Protein AF-M4C5K8-F1 (afdb_monomer_lite)

pLDDT: mean 81.2, std 13.25, range [33.44, 96.75]

Organism: Hyaloperonospora arabidopsidis (strain Emoy2) (NCBI:txid559515)

Radius of gyration: 34.52 Å; chains: 1; bounding box: 62×56×94 Å

Sequence (283 aa):
MPSVATWWCGEPAALEYVIQHLDSLVIKPAYTQAHSSPIFAEDLNAAQKESLIAKLRAHPDHYIAQEQVDISHAPVLTSHHQQQPQLSSLAVSLRVYAFATPNGYAILPGGLSRVASGKDARVVTMQRGGTSKDTWVLSHDNQPSFSLLRKTNSSQDLVRENAYLSSRMAENLFWYGRYSVRNLQKAIMLRATIRALLEYTPEARAGEWPTMQGLCQWFELLPSPQDEEALANWQPWTDDEIEPMLVQAVFSQQSSSLATSVQQLFQQAFNLRERILTITGAR

Foldseek 3Di:
DDDWDKAQQVDVVSVVVCLVPVQQKWKDFPDPVPPDDIDRSVPDDPVRSVVVNVVCVVCVRGMMITGQDDAAWDWDFDDDVPDDTDTDTAGKDWAWDWDQDPVGIDTDQFTWMWTDDDDPRRDGDPPPDTDTDGTHRDDPDDPDDDDPPDDPCDPVNPDPDVDPQPPVLVVLVVVLVVLVVLLVLLVVLLVVLVCCLPPDDCVRCVVCQQVSQVVCVVSVLAPDQPDPVCVVPDDRDDSVRVVVSSVCLDDPCDCSHSVVSVVVSVVSVVVSVVVVVVSVPPD

Secondary structure (DSSP, 8-state):
-PPPPEEETTSHHHHHHHHHTGGGEEEEESSTT--PPPEEGGGS-HHHHHHHHHHHHHSGGGEEEEE-----EEEEEE--TTS--EEEEEEEEEE--EEEETTEEEE-S--EEEE--SS-TT---SSS-PEEE------SS-------S-----TTTS--------HHHHHHHHHHHHHHHHHHHHHHHHHHHHHHHHHS-HHHHTTTHHHHHHHHHHTTSSPPP-SHHHHHT--PPPHHHHHHHHHHHHH--STTSHHHHHHHHHHHHHHHHHHHHHHHT--

Structure (mmCIF, N/CA/C/O backbone):
data_AF-M4C5K8-F1
#
_entry.id   AF-M4C5K8-F1
#
loop_
_atom_site.group_PDB
_atom_site.id
_atom_site.type_symbol
_atom_site.label_atom_id
_atom_site.label_alt_id
_atom_site.label_comp_id
_atom_site.label_asym_id
_atom_site.label_entity_id
_atom_site.label_seq_id
_atom_site.pdbx_PDB_ins_code
_atom_site.Cartn_x
_atom_site.Cartn_y
_atom_site.Cartn_z
_atom_site.occupancy
_atom_site.B_iso_or_equiv
_atom_site.auth_seq_id
_atom_site.auth_comp_id
_atom_site.auth_asym_id
_atom_site.auth_atom_id
_atom_site.pdbx_PDB_model_num
ATOM 1 N N . MET A 1 1 ? -18.295 -14.276 13.577 1.00 49.69 1 MET A N 1
ATOM 2 C CA . MET A 1 1 ? -17.018 -14.051 14.292 1.00 49.69 1 MET A CA 1
ATOM 3 C C . MET A 1 1 ? -17.333 -13.290 15.566 1.00 49.69 1 MET A C 1
ATOM 5 O O . MET A 1 1 ? -18.183 -12.409 15.482 1.00 49.69 1 MET A O 1
ATOM 9 N N . PRO A 1 2 ? -16.723 -13.630 16.711 1.00 72.19 2 PRO A N 1
ATOM 10 C CA . PRO A 1 2 ? -16.894 -12.840 17.924 1.00 72.19 2 PRO A CA 1
ATOM 11 C C . PRO A 1 2 ? -16.330 -11.434 17.687 1.00 72.19 2 PRO A C 1
ATOM 13 O O . PRO A 1 2 ? -15.224 -11.281 17.168 1.00 72.19 2 PRO A O 1
ATOM 16 N N . SER A 1 3 ? -17.119 -10.410 17.994 1.00 81.31 3 SER A N 1
ATOM 17 C CA . SER A 1 3 ? -16.651 -9.026 18.044 1.00 81.31 3 SER A CA 1
ATOM 18 C C . SER A 1 3 ? -16.015 -8.762 19.404 1.00 81.31 3 SER A C 1
ATOM 20 O O . SER A 1 3 ? -16.517 -9.250 20.412 1.00 81.31 3 SER A O 1
ATOM 22 N N . VAL A 1 4 ? -14.951 -7.961 19.437 1.00 87.00 4 VAL A N 1
ATOM 23 C CA . VAL A 1 4 ? -14.333 -7.514 20.694 1.00 87.00 4 VAL A CA 1
ATOM 24 C C . VAL A 1 4 ? -15.348 -6.702 21.497 1.00 87.00 4 VAL A C 1
ATOM 26 O O . VAL A 1 4 ? -15.979 -5.794 20.938 1.00 87.00 4 VAL A O 1
ATOM 29 N N . ALA A 1 5 ? -15.501 -7.013 22.786 1.00 91.38 5 ALA A N 1
ATOM 30 C CA . ALA A 1 5 ? -16.397 -6.268 23.659 1.00 91.38 5 ALA A CA 1
ATOM 31 C C . ALA A 1 5 ? -15.998 -4.784 23.662 1.00 91.38 5 ALA A C 1
ATOM 33 O O . ALA A 1 5 ? -14.834 -4.428 23.859 1.00 91.38 5 ALA A O 1
ATOM 34 N N . THR A 1 6 ? -16.961 -3.924 23.333 1.00 93.81 6 THR A N 1
ATOM 35 C CA . THR A 1 6 ? -16.753 -2.486 23.155 1.00 93.81 6 THR A CA 1
ATOM 36 C C . THR A 1 6 ? -17.839 -1.739 23.915 1.00 93.81 6 THR A C 1
ATOM 38 O O . THR A 1 6 ? -19.024 -1.969 23.687 1.00 93.81 6 THR A O 1
ATOM 41 N N . TRP A 1 7 ? -17.425 -0.828 24.787 1.00 95.12 7 TRP A N 1
ATOM 42 C CA . TRP A 1 7 ? -18.286 0.026 25.593 1.00 95.12 7 TRP A CA 1
ATOM 43 C C . TRP A 1 7 ? -18.178 1.456 25.084 1.00 95.12 7 TRP A C 1
ATOM 45 O O . TRP A 1 7 ? -17.079 2.009 25.000 1.00 95.12 7 TRP A O 1
ATOM 55 N N . TRP A 1 8 ? -19.308 2.068 24.741 1.00 95.75 8 TRP A N 1
ATOM 56 C CA . TRP A 1 8 ? -19.333 3.494 24.444 1.00 95.75 8 TRP A CA 1
ATOM 57 C C . TRP A 1 8 ? -19.534 4.269 25.739 1.00 95.75 8 TRP A C 1
ATOM 59 O O . TRP A 1 8 ? -20.566 4.139 26.392 1.00 95.75 8 TRP A O 1
ATOM 69 N N . CYS A 1 9 ? -18.549 5.086 26.106 1.00 94.88 9 CYS A N 1
ATOM 70 C CA . CYS A 1 9 ? -18.550 5.785 27.387 1.00 94.88 9 CYS A CA 1
ATOM 71 C C . CYS A 1 9 ? -19.658 6.847 27.486 1.00 94.88 9 CYS A C 1
ATOM 73 O O . CYS A 1 9 ? -19.943 7.294 28.589 1.00 94.88 9 CYS A O 1
ATOM 75 N N . GLY A 1 10 ? -20.317 7.218 26.379 1.00 93.44 10 GLY A N 1
ATOM 76 C CA . GLY A 1 10 ? -21.493 8.094 26.388 1.00 93.44 10 GLY A CA 1
ATOM 77 C C . GLY A 1 10 ? -22.704 7.508 27.128 1.00 93.44 10 GLY A C 1
ATOM 78 O O . GLY A 1 10 ? -23.552 8.263 27.601 1.00 93.44 10 GLY A O 1
ATOM 79 N N . GLU A 1 11 ? -22.782 6.182 27.274 1.00 95.56 11 GLU A N 1
ATOM 80 C CA . GLU A 1 11 ? -23.802 5.531 28.096 1.00 95.56 11 GLU A CA 1
ATOM 81 C C . GLU A 1 11 ? -23.346 5.464 29.571 1.00 95.56 11 GLU A C 1
ATOM 83 O O . GLU A 1 11 ? -22.296 4.882 29.853 1.00 95.56 11 GLU A O 1
ATOM 88 N N . PRO A 1 12 ? -24.122 5.984 30.547 1.00 94.88 12 PRO A N 1
ATOM 89 C CA . PRO A 1 12 ? -23.694 6.043 31.949 1.00 94.88 12 PRO A CA 1
ATOM 90 C C . PRO A 1 12 ? -23.333 4.685 32.566 1.00 94.88 12 PRO A C 1
ATOM 92 O O . PRO A 1 12 ? -22.352 4.581 33.299 1.00 94.88 12 PRO A O 1
ATOM 95 N N . ALA A 1 13 ? -24.096 3.632 32.255 1.00 95.38 13 A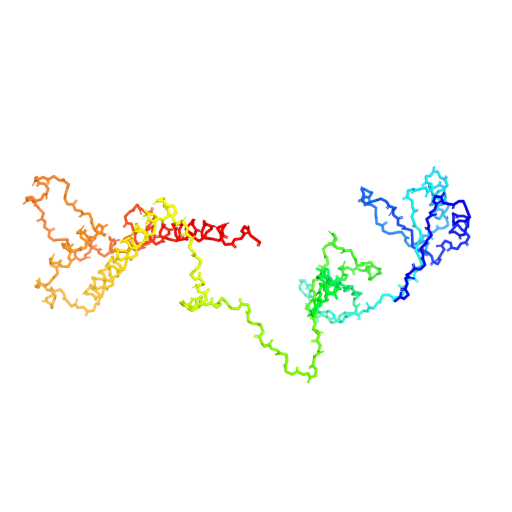LA A N 1
ATOM 96 C CA . ALA A 1 13 ? -23.815 2.285 32.754 1.00 95.38 13 ALA A CA 1
ATOM 97 C C . ALA A 1 13 ? -22.492 1.737 32.196 1.00 95.38 13 ALA A C 1
ATOM 99 O O . ALA A 1 13 ? -21.706 1.131 32.926 1.00 95.38 13 ALA A O 1
ATOM 100 N N . ALA A 1 14 ? -22.225 2.000 30.914 1.00 95.31 14 ALA A N 1
ATOM 101 C CA . ALA A 1 14 ? -20.979 1.632 30.262 1.00 95.31 14 ALA A CA 1
ATOM 102 C C . ALA A 1 14 ? -19.795 2.418 30.844 1.00 95.31 14 ALA A C 1
ATOM 104 O O . ALA A 1 14 ? -18.768 1.822 31.149 1.00 95.31 14 ALA A O 1
ATOM 105 N N . LEU A 1 15 ? -19.943 3.726 31.076 1.00 96.19 15 LEU A N 1
ATOM 106 C CA . LEU A 1 15 ? -18.905 4.554 31.697 1.00 96.19 15 LEU A CA 1
ATOM 107 C C . LEU A 1 15 ? -18.499 4.041 33.082 1.00 96.19 15 LEU A C 1
ATOM 109 O O . LEU A 1 15 ? -17.309 3.911 33.361 1.00 96.19 15 LEU A O 1
ATOM 113 N N . GLU A 1 16 ? -19.468 3.746 33.950 1.00 96.75 16 GLU A N 1
ATOM 114 C CA . GLU A 1 16 ? -19.166 3.251 35.297 1.00 96.75 16 GLU A CA 1
ATOM 115 C C . GLU A 1 16 ? -18.499 1.871 35.251 1.00 96.75 16 GLU A C 1
ATOM 117 O O . GLU A 1 16 ? -17.536 1.636 35.982 1.00 96.75 16 GLU A O 1
ATOM 122 N N . TYR A 1 17 ? -18.920 0.993 34.333 1.00 96.19 17 TYR A N 1
ATOM 123 C CA . TYR A 1 17 ? -18.230 -0.276 34.095 1.00 96.19 17 TYR A CA 1
ATOM 124 C C . TYR A 1 17 ? -16.767 -0.061 33.680 1.00 96.19 17 TYR A C 1
ATOM 126 O O . TYR A 1 17 ? -15.869 -0.695 34.238 1.00 96.19 17 TYR A O 1
ATOM 134 N N . VAL A 1 18 ? -16.523 0.867 32.748 1.00 95.88 18 VAL A N 1
ATOM 135 C CA . VAL A 1 18 ? -15.182 1.210 32.252 1.00 95.88 18 VAL A CA 1
ATOM 136 C C . VAL A 1 18 ? -14.294 1.769 33.358 1.00 95.88 18 VAL A C 1
ATOM 138 O O . VAL A 1 18 ? -13.129 1.399 33.446 1.00 95.88 18 VAL A O 1
ATOM 141 N N . ILE A 1 19 ? -14.827 2.634 34.222 1.00 95.06 19 ILE A N 1
ATOM 142 C CA . ILE A 1 19 ? -14.072 3.202 35.347 1.00 95.06 19 ILE A CA 1
ATOM 143 C C . ILE A 1 19 ? -13.717 2.114 36.371 1.00 95.06 19 ILE A C 1
ATOM 145 O O . ILE A 1 19 ? -12.603 2.113 36.891 1.00 95.06 19 ILE A O 1
ATOM 149 N N . GLN A 1 20 ? -14.632 1.178 36.645 1.00 95.56 20 GLN A N 1
ATOM 150 C CA . GLN A 1 20 ? -14.404 0.078 37.593 1.00 95.56 20 GLN A CA 1
ATOM 151 C C . GLN A 1 20 ? -13.390 -0.957 37.086 1.00 95.56 20 GLN A C 1
ATOM 153 O O . GLN A 1 20 ? -12.665 -1.539 37.889 1.00 95.56 20 GLN A O 1
ATOM 158 N N . HIS A 1 21 ? -13.321 -1.169 35.770 1.00 94.69 21 HIS A N 1
ATOM 159 C CA . HIS A 1 21 ? -12.472 -2.182 35.131 1.00 94.69 21 HIS A CA 1
ATOM 160 C C . HIS A 1 21 ? -11.380 -1.556 34.261 1.00 94.69 21 HIS A C 1
ATOM 162 O O . HIS A 1 21 ? -10.964 -2.142 33.265 1.00 94.69 21 HIS A O 1
ATOM 168 N N . LEU A 1 22 ? -10.926 -0.351 34.617 1.00 92.62 22 LEU A N 1
ATOM 169 C CA . LEU A 1 22 ? -10.055 0.455 33.764 1.00 92.62 22 LEU A CA 1
ATOM 170 C C . LEU A 1 22 ? -8.814 -0.332 33.312 1.00 92.62 22 LEU A C 1
ATOM 172 O O . LEU A 1 22 ? -8.475 -0.304 32.137 1.00 92.62 22 LEU A O 1
ATOM 176 N N . ASP A 1 23 ? -8.217 -1.108 34.218 1.00 91.06 23 ASP A N 1
ATOM 177 C CA . ASP A 1 23 ? -6.960 -1.837 34.011 1.00 91.06 23 ASP A CA 1
ATOM 178 C C . ASP A 1 23 ? -7.036 -2.980 32.991 1.00 91.06 23 ASP A C 1
ATOM 180 O O . ASP A 1 23 ? -6.003 -3.375 32.465 1.00 91.06 23 ASP A O 1
ATOM 184 N N . SER A 1 24 ? -8.228 -3.497 32.677 1.00 90.56 24 SER A N 1
ATOM 185 C CA . SER A 1 24 ? -8.406 -4.548 31.662 1.00 90.56 24 SER A CA 1
ATOM 186 C C . SER A 1 24 ? -8.878 -4.005 30.310 1.00 90.56 24 SER A C 1
ATOM 188 O O . SER A 1 24 ? -9.254 -4.776 29.422 1.00 90.56 24 SER A O 1
ATOM 190 N N . LEU A 1 25 ? -8.930 -2.678 30.160 1.00 92.81 25 LEU A N 1
ATOM 191 C CA . LEU A 1 25 ? -9.537 -2.008 29.020 1.00 92.81 25 LEU A CA 1
ATOM 192 C C . LEU A 1 25 ? -8.553 -1.079 28.309 1.00 92.81 25 LEU A C 1
ATOM 194 O O . LEU A 1 25 ? -7.706 -0.410 28.904 1.00 92.81 25 LEU A O 1
ATOM 198 N N . VAL A 1 26 ? -8.731 -0.983 26.994 1.00 92.06 26 VAL A N 1
ATOM 199 C CA . VAL A 1 26 ? -8.028 -0.031 26.134 1.00 92.06 26 VAL A CA 1
ATOM 200 C C . VAL A 1 26 ? -8.975 1.110 25.791 1.00 92.06 26 VAL A C 1
ATOM 202 O O . VAL A 1 26 ? -10.000 0.901 25.136 1.00 92.06 26 VAL A O 1
ATOM 205 N N . ILE A 1 27 ? -8.616 2.329 26.186 1.00 92.50 27 ILE A N 1
ATOM 206 C CA . ILE A 1 27 ? -9.413 3.530 25.919 1.00 92.50 27 ILE A CA 1
ATOM 207 C C . ILE A 1 27 ? -8.991 4.138 24.583 1.00 92.50 27 ILE A C 1
ATOM 209 O O . ILE A 1 27 ? -7.807 4.373 24.329 1.00 92.50 27 ILE A O 1
ATOM 213 N N . LYS A 1 28 ? -9.962 4.407 23.712 1.00 90.94 28 LYS A N 1
ATOM 214 C CA . LYS A 1 28 ? -9.754 4.987 22.379 1.00 90.94 28 LYS A CA 1
ATOM 215 C C . LYS A 1 28 ? -10.710 6.161 22.157 1.00 90.94 28 LYS A C 1
ATOM 217 O O . LYS A 1 28 ? -11.796 6.180 22.737 1.00 90.94 28 LYS A O 1
ATOM 222 N N . PRO A 1 29 ? -10.341 7.145 21.322 1.00 90.12 29 PRO A N 1
ATOM 223 C CA . PRO A 1 29 ? -11.292 8.162 20.895 1.00 90.12 29 PRO A CA 1
ATOM 224 C C . PRO A 1 29 ? -12.430 7.522 20.087 1.00 90.12 29 PRO A C 1
ATOM 226 O O . PRO A 1 29 ? -12.186 6.667 19.234 1.00 90.12 29 PRO A O 1
ATOM 229 N N . ALA A 1 30 ? -13.665 7.958 20.329 1.00 89.38 30 ALA A N 1
ATOM 230 C CA . ALA A 1 30 ? -14.836 7.544 19.556 1.00 89.38 30 ALA A CA 1
ATOM 231 C C . ALA A 1 30 ? -14.818 8.135 18.133 1.00 89.38 30 ALA A C 1
ATOM 233 O O . ALA A 1 30 ? -15.284 7.508 17.182 1.00 89.38 30 ALA A O 1
ATOM 234 N N . TYR A 1 31 ? -14.242 9.333 17.978 1.00 84.94 31 TYR A N 1
ATOM 235 C CA . TYR A 1 31 ? -14.229 10.085 16.725 1.00 84.94 31 TYR A CA 1
ATOM 236 C C . TYR A 1 31 ? -12.836 10.110 16.086 1.00 84.94 31 TYR A C 1
ATOM 238 O O . TYR A 1 31 ? -11.835 10.422 16.729 1.00 84.94 31 TYR A O 1
ATOM 246 N N . THR A 1 32 ? -12.775 9.853 14.778 1.00 66.75 32 THR A N 1
ATOM 247 C CA . THR A 1 32 ? -11.537 9.751 13.980 1.00 66.75 32 THR A CA 1
ATOM 248 C C . THR A 1 32 ? -10.755 11.058 13.828 1.00 66.75 32 THR A C 1
ATOM 250 O O . THR A 1 32 ? -9.592 11.026 13.430 1.00 66.75 32 THR A O 1
ATOM 253 N N . GLN A 1 33 ? -11.369 12.202 14.140 1.00 63.62 33 GLN A N 1
ATOM 254 C CA . GLN A 1 33 ? -10.720 13.520 14.114 1.00 63.62 33 GLN A CA 1
ATOM 255 C C . GLN A 1 33 ? -9.779 13.739 15.307 1.00 63.62 33 GLN A C 1
ATOM 257 O O . GLN A 1 33 ? -8.868 14.561 15.238 1.00 63.62 33 GLN A O 1
ATOM 262 N N . ALA A 1 34 ? -9.966 12.993 16.398 1.00 62.25 34 ALA A N 1
ATOM 263 C CA . ALA A 1 34 ? -9.054 13.032 17.526 1.00 62.25 34 ALA A CA 1
ATOM 264 C C . ALA A 1 34 ? -7.819 12.185 17.189 1.00 62.25 34 ALA A C 1
ATOM 266 O O . ALA A 1 34 ? -7.858 10.958 17.222 1.00 62.25 34 ALA A O 1
ATOM 267 N N . HIS A 1 35 ? -6.697 12.834 16.874 1.00 59.03 35 HIS A N 1
ATOM 268 C CA . HIS A 1 35 ? -5.405 12.183 16.609 1.00 59.03 35 HIS A CA 1
ATOM 269 C C . HIS A 1 35 ? -4.753 11.546 17.861 1.00 59.03 35 HIS A C 1
ATOM 271 O O . HIS A 1 35 ? -3.523 11.486 17.968 1.00 59.03 35 HIS A O 1
ATOM 277 N N . SER A 1 36 ? -5.545 11.084 18.832 1.00 68.56 36 SER A N 1
ATOM 278 C CA . SER A 1 36 ? -5.047 10.478 20.065 1.00 68.56 36 SER A CA 1
ATOM 279 C C . SER A 1 36 ? -4.731 8.993 19.880 1.00 68.56 36 SER A C 1
ATOM 281 O O . SER A 1 36 ? -5.432 8.242 19.201 1.00 68.56 36 SER A O 1
ATOM 283 N N . SER A 1 37 ? -3.621 8.569 20.482 1.00 74.06 37 SER A N 1
ATOM 284 C CA . SER A 1 37 ? -3.235 7.158 20.547 1.00 74.06 37 SER A CA 1
ATOM 285 C C . SER A 1 37 ? -4.195 6.387 21.463 1.00 74.06 37 SER A C 1
ATOM 287 O O . SER A 1 37 ? -4.716 6.984 22.409 1.00 74.06 37 SER A O 1
ATOM 289 N N . PRO A 1 38 ? -4.381 5.072 21.250 1.00 84.88 38 PRO A N 1
ATOM 290 C CA . PRO A 1 38 ? -4.988 4.207 22.256 1.00 84.88 38 PRO A CA 1
ATOM 291 C C . PRO A 1 38 ? -4.247 4.339 23.591 1.00 84.88 38 PRO A C 1
ATOM 293 O O . PRO A 1 38 ? -3.017 4.416 23.601 1.00 84.88 38 PRO A O 1
ATOM 296 N N . ILE A 1 39 ? -4.991 4.377 24.692 1.00 88.81 39 ILE A N 1
ATOM 297 C CA . ILE A 1 39 ? -4.458 4.457 26.051 1.00 88.81 39 ILE A CA 1
ATOM 298 C C . ILE A 1 39 ? -4.667 3.094 26.709 1.00 88.81 39 ILE A C 1
ATOM 300 O O . ILE A 1 39 ? -5.806 2.659 26.880 1.00 88.81 39 ILE A O 1
ATOM 304 N N . PHE A 1 40 ? -3.568 2.439 27.072 1.00 89.44 40 PHE A N 1
ATOM 305 C CA . PHE A 1 40 ? -3.568 1.229 27.888 1.00 89.44 40 PHE A CA 1
ATOM 306 C C . PHE A 1 40 ? -3.536 1.653 29.349 1.00 89.44 40 PHE A C 1
ATOM 308 O O . PHE A 1 40 ? -2.543 2.205 29.820 1.00 89.44 40 PHE A O 1
ATOM 315 N N . ALA A 1 41 ? -4.649 1.474 30.053 1.00 87.12 41 ALA A N 1
ATOM 316 C CA . ALA A 1 41 ? -4.744 1.924 31.434 1.00 87.12 41 ALA A CA 1
ATOM 317 C C . ALA A 1 41 ? -3.823 1.144 32.383 1.00 87.12 41 ALA A C 1
ATOM 319 O O . ALA A 1 41 ? -3.380 1.710 33.381 1.00 87.12 41 ALA A O 1
ATOM 320 N N . GLU A 1 42 ? -3.497 -0.109 32.054 1.00 88.06 42 GLU A N 1
ATOM 321 C CA . GLU A 1 42 ? -2.538 -0.938 32.796 1.00 88.06 42 GLU A CA 1
ATOM 322 C C . GLU A 1 42 ? -1.151 -0.284 32.933 1.00 88.06 42 GLU A C 1
ATOM 324 O O . GLU A 1 42 ? -0.505 -0.436 33.968 1.00 88.06 42 GLU A O 1
ATOM 329 N N . ASP A 1 43 ? -0.728 0.506 31.940 1.00 88.06 43 ASP A N 1
ATOM 330 C CA . ASP A 1 43 ? 0.587 1.158 31.917 1.00 88.06 43 ASP A CA 1
ATOM 331 C C . ASP A 1 43 ? 0.593 2.509 32.666 1.00 88.06 43 ASP A C 1
ATOM 333 O O . ASP A 1 43 ? 1.640 3.145 32.822 1.00 88.06 43 ASP A O 1
ATOM 337 N N . LEU A 1 44 ? -0.573 2.982 33.123 1.00 90.62 44 LEU A N 1
ATOM 338 C CA . LEU A 1 44 ? -0.709 4.261 33.816 1.00 90.62 44 LEU A CA 1
ATOM 339 C C . LEU A 1 44 ? -0.442 4.123 35.317 1.00 90.62 44 LEU A C 1
ATOM 341 O O . LEU A 1 44 ? -0.912 3.203 35.986 1.00 90.62 44 LEU A O 1
ATOM 345 N N . ASN A 1 45 ? 0.246 5.108 35.891 1.00 93.31 45 ASN A N 1
ATOM 346 C CA . ASN A 1 45 ? 0.336 5.233 37.345 1.00 93.31 45 ASN A CA 1
ATOM 347 C C . ASN A 1 45 ? -0.986 5.755 37.950 1.00 93.31 45 ASN A C 1
ATOM 349 O O . ASN A 1 45 ? -1.864 6.242 37.238 1.00 93.31 45 ASN A O 1
ATOM 353 N N . ALA A 1 46 ? -1.130 5.689 39.278 1.00 93.06 46 ALA A N 1
ATOM 354 C CA . ALA A 1 46 ? -2.368 6.079 39.964 1.00 93.06 46 ALA A CA 1
ATOM 355 C C . ALA A 1 46 ? -2.826 7.517 39.634 1.00 93.06 46 ALA A C 1
ATOM 357 O O . ALA A 1 46 ? -3.988 7.729 39.296 1.00 93.06 46 ALA A O 1
ATOM 358 N N . ALA A 1 47 ? -1.906 8.488 39.629 1.00 94.75 47 ALA A N 1
ATOM 359 C CA . ALA A 1 47 ? -2.223 9.881 39.301 1.00 94.75 47 ALA A CA 1
ATOM 360 C C . ALA A 1 47 ? -2.680 10.053 37.837 1.00 94.75 47 ALA A C 1
ATOM 362 O O . ALA A 1 47 ? -3.580 10.838 37.532 1.00 94.75 47 ALA A O 1
ATOM 363 N N . GLN A 1 48 ? -2.083 9.299 36.912 1.00 93.69 48 GLN A N 1
ATOM 364 C CA . GLN A 1 48 ? -2.485 9.278 35.507 1.00 93.69 48 GLN A CA 1
ATOM 365 C C . GLN A 1 48 ? -3.855 8.618 35.315 1.00 93.69 48 GLN A C 1
ATOM 367 O O . GLN A 1 48 ? -4.643 9.113 34.507 1.00 93.69 48 GLN A O 1
ATOM 372 N N . LYS A 1 49 ? -4.164 7.552 36.068 1.00 94.25 49 LYS A N 1
ATOM 373 C CA . LYS A 1 49 ? -5.488 6.908 36.065 1.00 94.25 49 LYS A CA 1
ATOM 374 C C . LYS A 1 49 ? -6.571 7.863 36.560 1.00 94.25 49 LYS A C 1
ATOM 376 O O . LYS A 1 49 ? -7.579 8.028 35.880 1.00 94.25 49 LYS A O 1
ATOM 381 N N . GLU A 1 50 ? -6.342 8.566 37.667 1.00 94.88 50 GLU A N 1
ATOM 382 C CA . GLU A 1 50 ? -7.277 9.589 38.163 1.00 94.88 50 GLU A CA 1
ATOM 383 C C . GLU A 1 50 ? -7.505 10.703 37.132 1.00 94.88 50 GLU A C 1
ATOM 385 O O . GLU A 1 50 ? -8.646 11.081 36.856 1.00 94.88 50 GLU A O 1
ATOM 390 N N . SER A 1 51 ? -6.433 11.181 36.489 1.00 94.81 51 SER A N 1
ATOM 391 C CA . SER A 1 51 ? -6.537 12.170 35.411 1.00 94.81 51 SER A CA 1
ATOM 392 C C . SER A 1 51 ? -7.341 11.649 34.213 1.00 94.81 51 SER A C 1
ATOM 394 O O . SER A 1 51 ? -8.135 12.392 33.630 1.00 94.81 51 SER A O 1
ATOM 396 N N . LEU A 1 52 ? -7.166 10.377 33.841 1.00 93.62 52 LEU A N 1
ATOM 397 C CA . LEU A 1 52 ? -7.931 9.741 32.770 1.00 93.62 52 LEU A CA 1
ATOM 398 C C . LEU A 1 52 ? -9.415 9.618 33.137 1.00 93.62 52 LEU A C 1
ATOM 400 O O . LEU A 1 52 ? -10.264 9.966 32.320 1.00 93.62 52 LEU A O 1
ATOM 404 N N . ILE A 1 53 ? -9.732 9.202 34.365 1.00 95.31 53 ILE A N 1
ATOM 405 C CA . ILE A 1 53 ? -11.112 9.112 34.862 1.00 95.31 53 ILE A CA 1
ATOM 406 C C . ILE A 1 53 ? -11.781 10.491 34.843 1.00 95.31 53 ILE A C 1
ATOM 408 O O . ILE A 1 53 ? -12.918 10.614 34.387 1.00 95.31 53 ILE A O 1
ATOM 412 N N . ALA A 1 54 ? -11.077 11.544 35.268 1.00 95.38 54 ALA A N 1
ATOM 413 C CA . ALA A 1 54 ? -11.593 12.910 35.207 1.00 95.38 54 ALA A CA 1
ATOM 414 C C . ALA A 1 54 ? -11.916 13.341 33.764 1.00 95.38 54 ALA A C 1
ATOM 416 O O . ALA A 1 54 ? -12.969 13.927 33.517 1.00 95.38 54 ALA A O 1
ATOM 417 N N . LYS A 1 55 ? -11.056 12.995 32.794 1.00 93.06 55 LYS A N 1
ATOM 418 C CA . LYS A 1 55 ? -11.301 13.259 31.363 1.00 93.06 55 LYS A CA 1
ATOM 419 C C . LYS A 1 55 ? -12.499 12.477 30.822 1.00 93.06 55 LYS A C 1
ATOM 421 O O . LYS A 1 55 ? -13.322 13.059 30.121 1.00 93.06 55 LYS A O 1
ATOM 426 N N . LEU A 1 56 ? -12.608 11.194 31.173 1.00 93.81 56 LEU A N 1
ATOM 427 C CA . LEU A 1 56 ? -13.737 10.342 30.791 1.00 93.81 56 LEU A CA 1
ATOM 428 C C . LEU A 1 56 ? -15.060 10.893 31.332 1.00 93.81 56 LEU A C 1
ATOM 430 O O . LEU A 1 56 ? -16.037 10.945 30.599 1.00 93.81 56 LEU A O 1
ATOM 434 N N . ARG A 1 57 ? -15.093 11.357 32.588 1.00 95.31 57 ARG A N 1
ATOM 435 C CA . ARG A 1 57 ? -16.299 11.964 33.175 1.00 95.31 57 ARG A CA 1
ATOM 436 C C . ARG A 1 57 ? -16.635 13.334 32.579 1.00 95.31 57 ARG A C 1
ATOM 438 O O . ARG A 1 57 ? -17.809 13.679 32.521 1.00 95.31 57 ARG A O 1
ATOM 445 N N . ALA A 1 58 ? -15.638 14.108 32.151 1.00 95.50 58 ALA A N 1
ATOM 446 C CA . ALA A 1 58 ? -15.856 15.433 31.569 1.00 95.50 58 ALA A CA 1
ATOM 447 C C . ALA A 1 58 ? -16.486 15.374 30.166 1.00 95.50 58 ALA A C 1
ATOM 449 O O . ALA A 1 58 ? -17.378 16.164 29.867 1.00 95.50 58 ALA A O 1
ATOM 450 N N . HIS A 1 59 ? -16.034 14.441 29.322 1.00 93.19 59 HIS A N 1
ATOM 451 C CA . HIS A 1 59 ? -16.519 14.272 27.945 1.00 93.19 59 HIS A CA 1
ATOM 452 C C . HIS A 1 59 ? -16.708 12.785 27.599 1.00 93.19 59 HIS A C 1
ATOM 454 O O . HIS A 1 59 ? -15.938 12.235 26.808 1.00 93.19 59 HIS A O 1
ATOM 460 N N . PRO A 1 60 ? -17.687 12.103 28.216 1.00 93.69 60 PRO A N 1
ATOM 461 C CA . PRO A 1 60 ? -17.844 10.651 28.105 1.00 93.69 60 PRO A CA 1
ATOM 462 C C . PRO A 1 60 ? -18.123 10.166 26.681 1.00 93.69 60 PRO A C 1
ATOM 464 O O . PRO A 1 60 ? -17.603 9.142 26.247 1.00 93.69 60 PRO A O 1
ATOM 467 N N . ASP A 1 61 ? -18.887 10.927 25.910 1.00 93.88 61 ASP A N 1
ATOM 468 C CA . ASP A 1 61 ? -19.275 10.616 24.536 1.00 93.88 61 ASP A CA 1
ATOM 469 C C . ASP A 1 61 ? -18.096 10.606 23.546 1.00 93.88 61 ASP A C 1
ATOM 471 O O . ASP A 1 61 ? -18.188 9.986 22.483 1.00 93.88 61 ASP A O 1
ATOM 475 N N . HIS A 1 62 ? -16.969 11.229 23.905 1.00 92.50 62 HIS A N 1
ATOM 476 C CA . HIS A 1 62 ? -15.754 11.271 23.089 1.00 92.50 62 HIS A CA 1
ATOM 477 C C . HIS A 1 62 ? -14.916 9.986 23.144 1.00 92.50 62 HIS A C 1
ATOM 479 O O . HIS A 1 62 ? -13.942 9.872 22.391 1.00 92.50 62 HIS A O 1
ATOM 485 N N . TYR A 1 63 ? -15.259 9.026 24.005 1.00 93.44 63 TYR A N 1
ATOM 486 C CA . TYR A 1 63 ? -14.438 7.843 24.251 1.00 93.44 63 TYR A CA 1
ATOM 487 C C . TYR A 1 63 ? -15.208 6.537 24.061 1.00 93.44 63 TYR A C 1
ATOM 489 O O . TYR A 1 63 ? -16.402 6.422 24.340 1.00 93.44 63 TYR A O 1
ATOM 497 N N . ILE A 1 64 ? -14.476 5.525 23.610 1.00 94.38 64 ILE A N 1
ATOM 498 C CA . ILE A 1 64 ? -14.874 4.124 23.686 1.00 94.38 64 ILE A CA 1
ATOM 499 C C . ILE A 1 64 ? -13.824 3.366 24.496 1.00 94.38 64 ILE A C 1
ATOM 501 O O . ILE A 1 64 ? -12.633 3.685 24.444 1.00 94.38 64 ILE A O 1
ATOM 505 N N . ALA A 1 65 ? -14.256 2.337 25.207 1.00 94.00 65 ALA A N 1
ATOM 506 C CA . ALA A 1 65 ? -13.376 1.353 25.810 1.00 94.00 65 ALA A CA 1
ATOM 507 C C . ALA A 1 65 ? -13.543 0.023 25.083 1.00 94.00 65 ALA A C 1
ATOM 509 O O . ALA A 1 65 ? -14.651 -0.348 24.697 1.00 94.00 65 ALA A O 1
ATOM 510 N N . GLN A 1 66 ? -12.446 -0.690 24.880 1.00 92.81 66 GLN A N 1
ATOM 511 C CA . GLN A 1 66 ? -12.462 -2.023 24.293 1.00 92.81 66 GLN A CA 1
ATOM 512 C C . GLN A 1 66 ? -11.723 -2.989 25.196 1.00 92.81 66 GLN A C 1
ATOM 514 O O . GLN A 1 66 ? -10.735 -2.614 25.825 1.00 92.81 66 GLN A O 1
ATOM 519 N N . GLU A 1 67 ? -12.196 -4.227 25.228 1.00 90.94 67 GLU A N 1
ATOM 520 C CA . GLU A 1 67 ? -11.491 -5.313 25.895 1.00 90.94 67 GLU A CA 1
ATOM 521 C C . GLU A 1 67 ? -10.081 -5.446 25.314 1.00 90.94 67 GLU A C 1
ATOM 523 O O . GLU A 1 67 ? -9.874 -5.358 24.095 1.00 90.94 67 GLU A O 1
ATOM 528 N N . GLN A 1 68 ? -9.101 -5.616 26.197 1.00 86.19 68 GLN A N 1
ATOM 529 C CA . GLN A 1 68 ? -7.741 -5.897 25.781 1.00 86.19 68 GLN A CA 1
ATOM 530 C C . GLN A 1 68 ? -7.658 -7.331 25.261 1.00 86.19 68 GLN A C 1
ATOM 532 O O . GLN A 1 68 ? -7.903 -8.288 25.986 1.00 86.19 68 GLN A O 1
ATOM 537 N N . VAL A 1 69 ? -7.312 -7.468 23.983 1.00 83.31 69 VAL A N 1
ATOM 538 C CA . VAL A 1 69 ? -7.215 -8.764 23.309 1.00 83.31 69 VAL A CA 1
ATOM 539 C C . VAL A 1 69 ? -5.764 -9.041 22.962 1.00 83.31 69 VAL A C 1
ATOM 541 O O . VAL A 1 69 ? -5.068 -8.158 22.451 1.00 83.31 69 VAL A O 1
ATOM 544 N N . ASP A 1 70 ? -5.336 -10.281 23.161 1.00 81.62 70 ASP A N 1
ATOM 545 C CA . ASP A 1 70 ? -4.023 -10.731 22.721 1.00 81.62 70 ASP A CA 1
ATOM 546 C C . ASP A 1 70 ? -3.975 -10.798 21.193 1.00 81.62 70 ASP A C 1
ATOM 548 O O . ASP A 1 70 ? -4.608 -11.633 20.541 1.00 81.62 70 ASP A O 1
ATOM 552 N N . ILE A 1 71 ? -3.222 -9.873 20.601 1.00 83.12 71 ILE A N 1
ATOM 553 C CA . ILE A 1 71 ? -3.080 -9.781 19.150 1.00 83.12 71 ILE A CA 1
ATOM 554 C C . ILE A 1 71 ? -2.127 -10.880 18.671 1.00 83.12 71 ILE A C 1
ATOM 556 O O . ILE A 1 71 ? -1.078 -11.133 19.266 1.00 83.12 71 ILE A O 1
ATOM 560 N N . SER A 1 72 ? -2.460 -11.523 17.551 1.00 88.94 72 SER A N 1
ATOM 561 C CA . SER A 1 72 ? -1.565 -12.486 16.907 1.00 88.94 72 SER A CA 1
ATOM 562 C C . SER A 1 72 ? -0.243 -11.830 16.506 1.00 88.94 72 SER A C 1
ATOM 564 O O . SER A 1 72 ? -0.215 -10.681 16.066 1.00 88.94 72 SER A O 1
ATOM 566 N N . HIS A 1 73 ? 0.855 -12.574 16.619 1.00 89.19 73 HIS A N 1
ATOM 567 C CA . HIS A 1 73 ? 2.185 -12.112 16.227 1.00 89.19 73 HIS A CA 1
ATOM 568 C C . HIS A 1 73 ? 2.709 -12.888 15.017 1.00 89.19 73 HIS A C 1
ATOM 570 O O . HIS A 1 73 ? 2.374 -14.055 14.815 1.00 89.19 73 HIS A O 1
ATOM 576 N N . ALA A 1 74 ? 3.546 -12.235 14.215 1.00 89.69 74 ALA A N 1
ATOM 577 C CA . ALA A 1 74 ? 4.224 -12.824 13.070 1.00 89.69 74 ALA A CA 1
ATOM 578 C C . ALA A 1 74 ? 5.739 -12.547 13.130 1.00 89.69 74 ALA A C 1
ATOM 580 O O . ALA A 1 74 ? 6.153 -11.477 13.584 1.00 89.69 74 ALA A O 1
ATOM 581 N N . PRO A 1 75 ? 6.580 -13.474 12.630 1.00 90.19 75 PRO A N 1
ATOM 582 C CA . PRO A 1 75 ? 8.027 -13.292 12.603 1.00 90.19 75 PRO A CA 1
ATOM 583 C C . PRO A 1 75 ? 8.427 -12.230 11.574 1.00 90.19 75 PRO A C 1
ATOM 585 O O . PRO A 1 75 ? 8.022 -12.300 10.406 1.00 90.19 75 PRO A O 1
ATOM 588 N N . VAL A 1 76 ? 9.233 -11.255 11.988 1.00 86.88 76 VAL A N 1
ATOM 589 C CA . VAL A 1 76 ? 9.714 -10.140 11.161 1.00 86.88 76 VAL A CA 1
ATOM 590 C C . VAL A 1 76 ? 11.220 -10.014 11.292 1.00 86.88 76 VAL A C 1
ATOM 592 O O . VAL A 1 76 ? 11.758 -9.993 12.394 1.00 86.88 76 VAL A O 1
ATOM 595 N N . LEU A 1 77 ? 11.896 -9.922 10.149 1.00 87.00 77 LEU A N 1
ATOM 596 C CA . LEU A 1 77 ? 13.327 -9.670 10.103 1.00 87.00 77 LEU A CA 1
ATOM 597 C C . LEU A 1 77 ? 13.571 -8.169 10.293 1.00 87.00 77 LEU A C 1
ATOM 599 O O . LEU A 1 77 ? 13.288 -7.369 9.401 1.00 87.00 77 LEU A O 1
ATOM 603 N N . THR A 1 78 ? 14.061 -7.783 11.464 1.00 78.25 78 THR A N 1
ATOM 604 C CA . THR A 1 78 ? 14.403 -6.400 11.798 1.00 78.25 78 THR A CA 1
ATOM 605 C C . THR A 1 78 ? 15.888 -6.167 11.540 1.00 78.25 78 THR A C 1
ATOM 607 O O . THR A 1 78 ? 16.731 -6.851 12.117 1.00 78.25 78 THR A O 1
ATOM 610 N N . SER A 1 79 ? 16.212 -5.201 10.678 1.00 74.44 79 SER A N 1
ATOM 611 C CA . SER A 1 79 ? 17.586 -4.773 10.398 1.00 74.44 79 SER A CA 1
ATOM 612 C C . SER A 1 79 ? 17.756 -3.325 10.843 1.00 74.44 79 SER A C 1
ATOM 614 O O . SER A 1 79 ? 17.180 -2.421 10.238 1.00 74.44 79 SER A O 1
ATOM 616 N N . HIS A 1 80 ? 18.543 -3.091 11.890 1.00 67.88 80 HIS A N 1
ATOM 617 C CA . HIS A 1 80 ? 18.967 -1.745 12.268 1.00 67.88 80 HIS A CA 1
ATOM 618 C C . HIS A 1 80 ? 20.316 -1.438 11.614 1.00 67.88 80 HIS A C 1
ATOM 620 O O . HIS A 1 80 ? 21.176 -2.314 11.520 1.00 6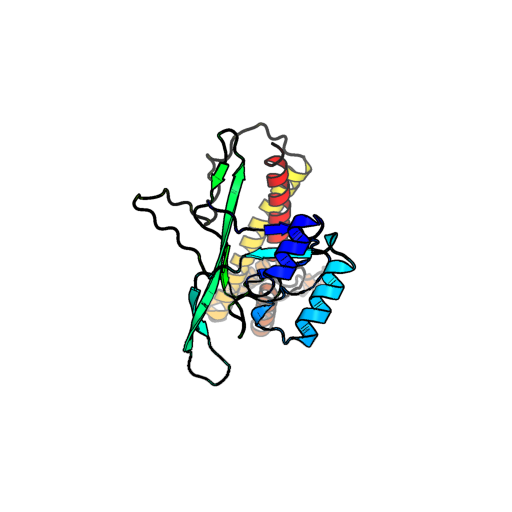7.88 80 HIS A O 1
ATOM 626 N N . HIS A 1 81 ? 20.500 -0.203 11.136 1.00 53.44 81 HIS A N 1
ATOM 627 C CA . HIS A 1 81 ? 21.774 0.237 10.569 1.00 53.44 81 HIS A CA 1
ATOM 628 C C . HIS A 1 81 ? 22.908 -0.095 11.554 1.00 53.44 81 HIS A C 1
ATOM 630 O O . HIS A 1 81 ? 22.897 0.406 12.672 1.00 53.44 81 HIS A O 1
ATOM 636 N N . GLN A 1 82 ? 23.864 -0.921 11.107 1.00 56.94 82 GLN A N 1
ATOM 637 C CA . GLN A 1 82 ? 25.050 -1.414 11.836 1.00 56.94 82 GLN A CA 1
ATOM 638 C C . GLN A 1 82 ? 24.889 -2.685 12.699 1.00 56.94 82 GLN A C 1
ATOM 640 O O . GLN A 1 82 ? 25.866 -3.093 13.325 1.00 56.94 82 GLN A O 1
ATOM 645 N N . GLN A 1 83 ? 23.737 -3.366 12.705 1.00 66.12 83 GLN A N 1
ATOM 646 C CA . GLN A 1 83 ? 23.575 -4.654 13.405 1.00 66.12 83 GLN A CA 1
ATOM 647 C C . GLN A 1 83 ? 23.205 -5.806 12.464 1.00 66.12 83 GLN A C 1
ATOM 649 O O . GLN A 1 83 ? 22.655 -5.595 11.383 1.00 66.12 83 GLN A O 1
ATOM 654 N N . GLN A 1 84 ? 23.519 -7.038 12.884 1.00 78.06 84 GLN A N 1
ATOM 655 C CA . GLN A 1 84 ? 23.053 -8.243 12.197 1.00 78.06 84 GLN A CA 1
ATOM 656 C C . GLN A 1 84 ? 21.515 -8.297 12.217 1.00 78.06 84 GLN A C 1
ATOM 658 O O . GLN A 1 84 ? 20.908 -7.902 13.216 1.00 78.06 84 GLN A O 1
ATOM 663 N N . PRO A 1 85 ? 20.873 -8.778 11.139 1.00 82.81 85 PRO A N 1
ATOM 664 C CA . PRO A 1 85 ? 19.423 -8.869 11.084 1.00 82.81 85 PRO A CA 1
ATOM 665 C C . PRO A 1 85 ? 18.912 -9.846 12.152 1.00 82.81 85 PRO A C 1
ATOM 667 O O . PRO A 1 85 ? 19.373 -10.984 12.236 1.00 82.81 85 PRO A O 1
ATOM 670 N N . GLN A 1 86 ? 17.950 -9.403 12.961 1.00 84.25 86 GLN A N 1
ATOM 671 C CA . GLN A 1 86 ? 17.348 -10.196 14.033 1.00 84.25 86 GLN A CA 1
ATOM 672 C C . GLN A 1 86 ? 15.923 -10.600 13.657 1.00 84.25 86 GLN A C 1
ATOM 674 O O . GLN A 1 86 ? 15.174 -9.806 13.088 1.00 84.25 86 GLN A O 1
ATOM 679 N N . LEU A 1 87 ? 15.532 -11.832 13.985 1.00 86.94 87 LEU A N 1
ATOM 680 C CA . LEU A 1 87 ? 14.147 -12.272 13.861 1.00 86.94 87 LEU A CA 1
ATOM 681 C C . LEU A 1 87 ? 13.374 -11.895 15.130 1.00 86.94 87 LEU A C 1
ATOM 683 O O . LEU A 1 87 ? 13.680 -12.392 16.211 1.00 86.94 87 LEU A O 1
ATOM 687 N N . SER A 1 88 ? 12.366 -11.039 14.982 1.00 85.81 88 SER A N 1
ATOM 688 C CA . SER A 1 88 ? 11.534 -10.532 16.076 1.00 85.81 88 SER A CA 1
ATOM 689 C C . SER A 1 88 ? 10.079 -10.967 15.901 1.00 85.81 88 SER A C 1
ATOM 691 O O . SER A 1 88 ? 9.582 -11.061 14.778 1.00 85.81 88 SER A O 1
ATOM 693 N N . SER A 1 89 ? 9.379 -11.220 17.007 1.00 87.56 89 SER A N 1
ATOM 694 C CA . SER A 1 89 ? 7.935 -11.485 17.010 1.00 87.56 89 SER A CA 1
ATOM 695 C C . SER A 1 89 ? 7.186 -10.164 17.165 1.00 87.56 89 SER A C 1
ATOM 697 O O . SER A 1 89 ? 7.322 -9.509 18.195 1.00 87.56 89 SER A O 1
ATOM 699 N N . LEU A 1 90 ? 6.425 -9.748 16.150 1.00 85.44 90 LEU A N 1
ATOM 700 C CA . LEU A 1 90 ? 5.691 -8.477 16.158 1.00 85.44 90 LEU A CA 1
ATOM 701 C C . LEU A 1 90 ? 4.211 -8.707 15.857 1.00 85.44 90 LEU A C 1
ATOM 703 O O . LEU A 1 90 ? 3.875 -9.556 15.028 1.00 85.44 90 LEU A O 1
ATOM 707 N N . ALA A 1 91 ? 3.327 -7.940 16.496 1.00 86.62 91 ALA A N 1
ATOM 708 C CA . ALA A 1 91 ? 1.892 -8.066 16.271 1.00 86.62 91 ALA A CA 1
ATOM 709 C C . ALA A 1 91 ? 1.507 -7.781 14.817 1.00 86.62 91 ALA A C 1
ATOM 711 O O . ALA A 1 91 ? 2.038 -6.865 14.174 1.00 86.62 91 ALA A O 1
ATOM 712 N N . VAL A 1 92 ? 0.551 -8.558 14.315 1.00 88.06 92 VAL A N 1
ATOM 713 C CA . VAL A 1 92 ? 0.054 -8.494 12.943 1.00 88.06 92 VAL A CA 1
ATOM 714 C C . VAL A 1 92 ? -1.448 -8.223 12.929 1.00 88.06 92 VAL A C 1
ATOM 716 O O . VAL A 1 92 ? -2.203 -8.742 13.746 1.00 88.06 92 VAL A O 1
ATOM 719 N N . SER A 1 93 ? -1.894 -7.416 11.971 1.00 88.00 93 SER A N 1
ATOM 720 C CA . SER A 1 93 ? -3.309 -7.277 11.628 1.00 88.00 93 SER A CA 1
ATOM 721 C C . SER A 1 93 ? -3.529 -7.612 10.159 1.00 88.00 93 SER A C 1
ATOM 723 O O . SER A 1 93 ? -2.691 -7.300 9.310 1.00 88.00 93 SER A O 1
ATOM 725 N N . LEU A 1 94 ? -4.667 -8.238 9.866 1.00 89.81 94 LEU A N 1
ATOM 726 C CA . LEU A 1 94 ? -5.094 -8.593 8.519 1.00 89.81 94 LEU A CA 1
ATOM 727 C C . LEU A 1 94 ? -6.383 -7.846 8.190 1.00 89.81 94 LEU A C 1
ATOM 729 O O . LEU A 1 94 ? -7.387 -7.978 8.890 1.00 89.81 94 LEU A O 1
ATOM 733 N N . ARG A 1 95 ? -6.371 -7.092 7.091 1.00 90.38 95 ARG A N 1
ATOM 734 C CA . ARG A 1 95 ? -7.581 -6.517 6.507 1.00 90.38 95 ARG A CA 1
ATOM 735 C C . ARG A 1 95 ? -7.979 -7.295 5.264 1.00 90.38 95 ARG A C 1
ATOM 737 O O . ARG A 1 95 ? -7.282 -7.246 4.252 1.00 90.38 95 ARG A O 1
ATOM 744 N N . VAL A 1 96 ? -9.122 -7.962 5.347 1.00 91.88 96 VAL A N 1
ATOM 745 C CA . VAL A 1 96 ? -9.778 -8.611 4.209 1.00 91.88 96 VAL A CA 1
ATOM 746 C C . VAL A 1 96 ? -10.721 -7.632 3.515 1.00 91.88 96 VAL A C 1
ATOM 748 O O . VAL A 1 96 ? -11.255 -6.719 4.147 1.00 91.88 96 VAL A O 1
ATOM 751 N N . TYR A 1 97 ? -10.916 -7.820 2.213 1.00 91.38 97 TYR A N 1
ATOM 752 C CA . TYR A 1 97 ? -11.813 -6.998 1.405 1.00 91.38 97 TYR A CA 1
ATOM 753 C C . TYR A 1 97 ? -12.951 -7.864 0.878 1.00 91.38 97 TYR A C 1
ATOM 755 O O . TYR A 1 97 ? -12.713 -8.917 0.283 1.00 91.38 97 TYR A O 1
ATOM 763 N N . ALA A 1 98 ? -14.179 -7.408 1.110 1.00 92.81 98 ALA A N 1
ATOM 764 C CA . ALA A 1 98 ? -15.392 -8.030 0.610 1.00 92.81 98 ALA A CA 1
ATOM 765 C C . ALA A 1 98 ? -16.098 -7.074 -0.357 1.00 92.81 98 ALA A C 1
ATOM 767 O O . ALA A 1 98 ? -16.184 -5.872 -0.102 1.00 92.81 98 ALA A O 1
ATOM 768 N N . PHE A 1 99 ? -16.611 -7.621 -1.452 1.00 91.81 99 PHE A N 1
ATOM 769 C CA . PHE A 1 99 ? -17.334 -6.908 -2.495 1.00 91.81 99 PHE A CA 1
ATOM 770 C C . PHE A 1 99 ? -18.781 -7.377 -2.515 1.00 91.81 99 PHE A C 1
ATOM 772 O O . PHE A 1 99 ? -19.046 -8.578 -2.491 1.00 91.81 99 PHE A O 1
ATOM 779 N N . ALA A 1 100 ? -19.718 -6.436 -2.576 1.00 94.00 100 ALA A N 1
ATOM 780 C CA . ALA A 1 100 ? -21.113 -6.765 -2.820 1.00 94.00 100 ALA A CA 1
ATOM 781 C C . ALA A 1 100 ? -21.297 -7.145 -4.297 1.00 94.00 100 ALA A C 1
ATOM 783 O O . ALA A 1 100 ? -20.866 -6.421 -5.193 1.00 94.00 100 ALA A O 1
ATOM 784 N N . THR A 1 101 ? -21.943 -8.278 -4.543 1.00 91.19 101 THR A N 1
ATOM 785 C CA . THR A 1 101 ? -22.319 -8.783 -5.869 1.00 91.19 101 THR A CA 1
ATOM 786 C C . THR A 1 101 ? -23.831 -9.038 -5.896 1.00 91.19 101 THR A C 1
ATOM 788 O O . THR A 1 101 ? -24.439 -9.154 -4.827 1.00 91.19 101 THR A O 1
ATOM 791 N N . PRO A 1 102 ? -24.462 -9.190 -7.077 1.00 92.62 102 PRO A N 1
ATOM 792 C CA . PRO A 1 102 ? -25.887 -9.527 -7.164 1.00 92.62 102 PRO A CA 1
ATOM 793 C C . PRO A 1 102 ? -26.275 -10.808 -6.407 1.00 92.62 102 PRO A C 1
ATOM 795 O O . PRO A 1 102 ? -27.414 -10.943 -5.974 1.00 92.62 102 PRO A O 1
ATOM 798 N N . ASN A 1 103 ? -25.320 -11.723 -6.211 1.00 91.69 103 ASN A N 1
ATOM 799 C CA . ASN A 1 103 ? -25.532 -13.021 -5.568 1.00 91.69 103 ASN A CA 1
ATOM 800 C C . ASN A 1 103 ? -25.045 -13.059 -4.103 1.00 91.69 103 ASN A C 1
ATOM 802 O O . ASN A 1 103 ? -24.963 -14.137 -3.518 1.00 91.69 103 ASN A O 1
ATOM 806 N N . GLY A 1 104 ? -24.694 -11.911 -3.510 1.00 93.19 104 GLY A N 1
ATOM 807 C CA . GLY A 1 104 ? -24.177 -11.807 -2.140 1.00 93.19 104 GLY A CA 1
ATOM 808 C C . GLY A 1 104 ? -22.771 -11.210 -2.067 1.00 93.19 104 GLY A C 1
ATOM 809 O O . GLY A 1 104 ? -22.325 -10.527 -2.985 1.00 93.19 104 GLY A O 1
ATOM 810 N N . TYR A 1 105 ? -22.053 -11.441 -0.969 1.00 92.69 105 TYR A N 1
ATOM 811 C CA . TYR A 1 105 ? -20.699 -10.912 -0.792 1.00 92.69 105 TYR A CA 1
ATOM 812 C C . TYR A 1 105 ? -19.640 -11.885 -1.316 1.00 92.69 105 TYR A C 1
ATOM 814 O O . TYR A 1 105 ? -19.612 -13.049 -0.926 1.00 92.69 105 TYR A O 1
ATOM 822 N N . ALA A 1 106 ? -18.736 -11.386 -2.154 1.00 90.00 106 ALA A N 1
ATOM 823 C CA . ALA A 1 106 ? -17.532 -12.091 -2.577 1.00 90.00 106 ALA A CA 1
ATOM 824 C C . ALA A 1 106 ? -16.320 -11.561 -1.801 1.00 90.00 106 ALA A C 1
ATOM 826 O O . ALA A 1 106 ? -16.155 -10.351 -1.658 1.00 90.00 106 ALA A O 1
ATOM 827 N N . ILE A 1 107 ? -15.461 -12.449 -1.305 1.00 89.75 107 ILE A N 1
ATOM 828 C CA . ILE A 1 107 ? -14.261 -12.082 -0.539 1.00 89.75 107 ILE A CA 1
ATOM 829 C C . ILE A 1 107 ? -13.036 -12.260 -1.435 1.00 89.75 107 ILE A C 1
ATOM 831 O O . ILE A 1 107 ? -12.902 -13.283 -2.106 1.00 89.75 107 ILE A O 1
ATOM 835 N N . LEU A 1 108 ? -12.136 -11.276 -1.450 1.00 87.31 108 LEU A N 1
ATOM 836 C CA . LEU A 1 108 ? -10.870 -11.398 -2.170 1.00 87.31 108 LEU A CA 1
ATOM 837 C C . LEU A 1 108 ? -10.004 -12.496 -1.520 1.00 87.31 108 LEU A C 1
ATOM 839 O O . LEU A 1 108 ? -9.835 -12.455 -0.298 1.00 87.31 108 LEU A O 1
ATOM 843 N N . PRO A 1 109 ? -9.406 -13.435 -2.284 1.00 86.25 109 PRO A N 1
ATOM 844 C CA . PRO A 1 109 ? -8.475 -14.425 -1.743 1.00 86.25 109 PRO A CA 1
ATOM 845 C C . PRO A 1 109 ? -7.134 -13.759 -1.396 1.00 86.25 109 PRO A C 1
ATOM 847 O O . PRO A 1 109 ? -6.146 -13.860 -2.119 1.00 86.25 109 PRO A O 1
ATOM 850 N N . GLY A 1 110 ? -7.122 -13.015 -0.292 1.00 87.75 110 GLY A N 1
ATOM 851 C CA . GLY A 1 110 ? -5.984 -12.248 0.186 1.00 87.75 110 GLY A CA 1
ATOM 852 C C . GLY A 1 110 ? -6.405 -11.157 1.163 1.00 87.75 110 GLY A C 1
ATOM 853 O O . GLY A 1 110 ? -7.518 -11.125 1.688 1.00 87.75 110 GLY A O 1
ATOM 854 N N . GLY A 1 111 ? -5.491 -10.229 1.406 1.00 89.44 111 GLY A N 1
ATOM 855 C CA . GLY A 1 111 ? -5.754 -9.084 2.258 1.00 89.44 111 GLY A CA 1
ATOM 856 C C . GLY A 1 111 ? -4.502 -8.262 2.493 1.00 89.44 111 GLY A C 1
ATOM 857 O O . GLY A 1 111 ? -3.389 -8.672 2.158 1.00 89.44 111 GLY A O 1
ATOM 858 N N . LEU A 1 112 ? -4.689 -7.093 3.088 1.00 89.69 112 LEU A N 1
ATOM 859 C CA . LEU A 1 112 ? -3.587 -6.245 3.511 1.00 89.69 112 LEU A CA 1
ATOM 860 C C . LEU A 1 112 ? -3.137 -6.682 4.906 1.00 89.69 112 LEU A C 1
ATOM 862 O O . LEU A 1 112 ? -3.821 -6.387 5.888 1.00 89.69 112 LEU A O 1
ATOM 866 N N . SER A 1 113 ? -1.989 -7.357 4.986 1.00 90.25 113 SER A N 1
ATOM 867 C CA . SER A 1 113 ? -1.339 -7.657 6.262 1.00 90.25 113 SER A CA 1
ATOM 868 C C . SER A 1 113 ? -0.395 -6.527 6.660 1.00 90.25 113 SER A C 1
ATOM 870 O O . SER A 1 113 ? 0.449 -6.086 5.874 1.00 90.25 113 SER A O 1
ATOM 872 N N . ARG A 1 114 ? -0.529 -6.048 7.897 1.00 87.31 114 ARG A N 1
ATOM 873 C CA . ARG A 1 114 ? 0.323 -5.014 8.498 1.00 87.31 114 ARG A CA 1
ATOM 874 C C . ARG A 1 114 ? 0.925 -5.527 9.788 1.00 87.31 114 ARG A C 1
ATOM 876 O O . ARG A 1 114 ? 0.238 -6.159 10.582 1.00 87.31 114 ARG A O 1
ATOM 883 N N . VAL A 1 115 ? 2.182 -5.186 10.003 1.00 86.50 115 VAL A N 1
ATOM 884 C CA . VAL A 1 115 ? 2.924 -5.484 11.221 1.00 86.50 115 VAL A CA 1
ATOM 885 C C . VAL A 1 115 ? 3.172 -4.182 11.978 1.00 86.50 115 VAL A C 1
ATOM 887 O O . VAL A 1 115 ? 3.448 -3.145 11.361 1.00 86.50 115 VAL A O 1
ATOM 890 N N . ALA A 1 116 ? 3.062 -4.232 13.306 1.00 80.94 116 ALA A N 1
ATOM 891 C CA . ALA A 1 116 ? 3.463 -3.138 14.184 1.00 80.94 116 ALA A CA 1
ATOM 892 C C . ALA A 1 116 ? 4.918 -2.705 13.914 1.00 80.94 116 ALA A C 1
ATOM 894 O O . ALA A 1 116 ? 5.780 -3.520 13.586 1.00 80.94 116 ALA A O 1
ATOM 895 N N . SER A 1 117 ? 5.186 -1.406 14.043 1.00 66.56 117 SER A N 1
ATOM 896 C CA . SER A 1 117 ? 6.520 -0.822 13.888 1.00 66.56 117 SER A CA 1
ATOM 897 C C . SER A 1 117 ? 6.916 -0.184 15.215 1.00 66.56 117 SER A C 1
ATOM 899 O O . SER A 1 117 ? 6.286 0.781 15.643 1.00 66.56 117 SER A O 1
ATOM 901 N N . GLY A 1 118 ? 7.921 -0.744 15.891 1.00 62.75 118 GLY A N 1
ATOM 902 C CA . GLY A 1 118 ? 8.463 -0.197 17.138 1.00 62.75 118 GLY A CA 1
ATOM 903 C C . GLY A 1 118 ? 8.284 -1.083 18.373 1.00 62.75 118 GLY A C 1
ATOM 904 O O . GLY A 1 118 ? 7.912 -2.249 18.279 1.00 62.75 118 GLY A O 1
ATOM 905 N N . LYS A 1 119 ? 8.621 -0.507 19.536 1.00 54.41 119 LYS A N 1
ATOM 906 C CA . LYS A 1 119 ? 8.697 -1.195 20.838 1.00 54.41 119 LYS A CA 1
ATOM 907 C C . LYS A 1 119 ? 7.329 -1.577 21.418 1.00 54.41 119 LYS A C 1
ATOM 909 O O . LYS A 1 119 ? 7.255 -2.566 22.136 1.00 54.41 119 LYS A O 1
ATOM 914 N N . ASP A 1 120 ? 6.268 -0.845 21.074 1.00 57.69 120 ASP A N 1
ATOM 915 C CA . ASP A 1 120 ? 4.903 -1.174 21.494 1.00 57.69 120 ASP A CA 1
ATOM 916 C C . ASP A 1 120 ? 4.230 -2.103 20.487 1.00 57.69 120 ASP A C 1
ATOM 918 O O . ASP A 1 120 ? 3.546 -1.685 19.549 1.00 57.69 120 ASP A O 1
ATOM 922 N N . ALA A 1 121 ? 4.416 -3.402 20.709 1.00 60.53 121 ALA A N 1
ATOM 923 C CA . ALA A 1 121 ? 3.805 -4.456 19.909 1.00 60.53 121 ALA A CA 1
ATOM 924 C C . ALA A 1 121 ? 2.269 -4.507 20.044 1.00 60.53 121 ALA A C 1
ATOM 926 O O . ALA A 1 121 ? 1.619 -5.180 19.258 1.00 60.53 121 ALA A O 1
ATOM 927 N N . ARG A 1 122 ? 1.651 -3.796 20.998 1.00 66.50 122 ARG A N 1
ATOM 928 C CA . ARG A 1 122 ? 0.207 -3.911 21.286 1.00 66.50 122 ARG A CA 1
ATOM 929 C C . ARG A 1 122 ? -0.701 -3.115 20.340 1.00 66.50 122 ARG A C 1
ATOM 931 O O . ARG A 1 122 ? -1.917 -3.287 20.383 1.00 66.50 122 ARG A O 1
ATOM 938 N N . VAL A 1 123 ? -0.160 -2.251 19.473 1.00 64.44 123 VAL A N 1
ATOM 939 C CA . VAL A 1 123 ? -0.978 -1.446 18.544 1.00 64.44 123 VAL A CA 1
ATOM 940 C C . VAL A 1 123 ? -0.472 -1.540 17.111 1.00 64.44 123 VAL A C 1
ATOM 942 O O . VAL A 1 123 ? 0.587 -1.023 16.762 1.00 64.44 123 VAL A O 1
ATOM 945 N N . VAL A 1 124 ? -1.307 -2.088 16.228 1.00 58.50 124 VAL A N 1
ATOM 946 C CA . VAL A 1 124 ? -1.088 -2.022 14.780 1.00 58.50 124 VAL A CA 1
ATOM 947 C C . VAL A 1 124 ? -1.872 -0.835 14.218 1.00 58.50 124 VAL A C 1
ATOM 949 O O . VAL A 1 124 ? -3.053 -0.947 13.895 1.00 58.50 124 VAL A O 1
ATOM 952 N N . THR A 1 125 ? -1.238 0.339 14.128 1.00 62.34 125 THR A N 1
ATOM 953 C CA . THR A 1 125 ? -1.867 1.496 13.464 1.00 62.34 125 THR A CA 1
ATOM 954 C C . THR A 1 125 ? -1.572 1.499 11.967 1.00 62.34 125 THR A C 1
ATOM 956 O O . THR A 1 125 ? -0.449 1.243 11.536 1.00 62.34 125 THR A O 1
ATOM 959 N N . MET A 1 126 ? -2.568 1.860 11.156 1.00 55.38 126 MET A N 1
ATOM 960 C CA . MET A 1 126 ? -2.350 2.090 9.722 1.00 55.38 126 MET A CA 1
ATOM 961 C C . MET A 1 126 ? -1.676 3.429 9.417 1.00 55.38 126 MET A C 1
ATOM 963 O O . MET A 1 126 ? -1.118 3.588 8.338 1.00 55.38 126 MET A O 1
ATOM 967 N N . GLN A 1 127 ? -1.744 4.389 10.343 1.00 55.12 127 GLN A N 1
ATOM 968 C CA . GLN A 1 127 ? -1.289 5.761 10.114 1.00 55.12 127 GLN A CA 1
ATOM 969 C C . GLN A 1 127 ? 0.165 6.009 10.538 1.00 55.12 127 GLN A C 1
ATOM 971 O O . GLN A 1 127 ? 0.794 6.906 9.987 1.00 55.12 127 GLN A O 1
ATOM 976 N N . ARG A 1 128 ? 0.732 5.232 11.474 1.00 53.69 128 ARG A N 1
ATOM 977 C CA . ARG A 1 128 ? 2.091 5.472 12.000 1.00 53.69 128 ARG A CA 1
ATOM 978 C C . ARG A 1 128 ? 3.113 4.434 11.533 1.00 53.69 128 ARG A C 1
ATOM 980 O O . ARG A 1 128 ? 3.779 3.805 12.343 1.00 53.69 128 ARG A O 1
ATOM 987 N N . GLY A 1 129 ? 3.250 4.279 10.215 1.00 52.22 129 GLY A N 1
ATOM 988 C CA . GLY A 1 129 ? 4.448 3.661 9.628 1.00 52.22 129 GLY A CA 1
ATOM 989 C C . GLY A 1 129 ? 4.640 2.165 9.910 1.00 52.22 129 GLY A C 1
ATOM 990 O O . GLY A 1 129 ? 5.748 1.740 10.223 1.00 52.22 129 GLY A O 1
ATOM 991 N N . GLY A 1 130 ? 3.577 1.362 9.791 1.00 62.47 130 GLY A N 1
ATOM 992 C CA . GLY A 1 130 ? 3.657 -0.102 9.868 1.00 62.47 130 GLY A CA 1
ATOM 993 C C . GLY A 1 130 ? 4.212 -0.750 8.592 1.00 62.47 130 GLY A C 1
ATOM 994 O O . GLY A 1 130 ? 3.820 -0.390 7.476 1.00 62.47 130 GLY A O 1
ATOM 995 N N . THR A 1 131 ? 5.067 -1.762 8.750 1.00 74.50 131 THR A N 1
ATOM 996 C CA . THR A 1 131 ? 5.564 -2.586 7.633 1.00 74.50 131 THR A CA 1
ATOM 997 C C . THR A 1 131 ? 4.431 -3.475 7.112 1.00 74.50 131 THR A C 1
ATOM 999 O O . THR A 1 131 ? 3.620 -3.973 7.892 1.00 74.50 131 THR A O 1
ATOM 1002 N N . SER A 1 132 ? 4.314 -3.653 5.797 1.00 84.75 132 SER A N 1
ATOM 1003 C CA . SER A 1 132 ? 3.357 -4.600 5.209 1.00 84.75 132 SER A CA 1
ATOM 1004 C C . SER A 1 132 ? 3.984 -5.973 5.013 1.00 84.75 132 SER A C 1
ATOM 1006 O O . SER A 1 132 ? 5.184 -6.086 4.772 1.00 84.75 132 SER A O 1
ATOM 1008 N N . LYS A 1 133 ? 3.152 -7.009 5.077 1.00 87.31 133 LYS A N 1
ATOM 1009 C CA . LYS A 1 133 ? 3.510 -8.372 4.688 1.00 87.31 133 LYS A CA 1
ATOM 1010 C C . LYS A 1 133 ? 2.586 -8.865 3.587 1.00 87.31 133 LYS A C 1
ATOM 1012 O O . LYS A 1 133 ? 1.421 -8.467 3.533 1.00 87.31 133 LYS A O 1
ATOM 1017 N N . ASP A 1 134 ? 3.102 -9.768 2.766 1.00 90.06 134 ASP A N 1
ATOM 1018 C CA . ASP A 1 134 ? 2.281 -10.508 1.819 1.00 90.06 134 ASP A CA 1
ATOM 1019 C C . ASP A 1 134 ? 1.377 -11.488 2.573 1.00 90.06 134 ASP A C 1
ATOM 1021 O O . ASP A 1 134 ? 1.808 -12.172 3.505 1.00 90.06 134 ASP A O 1
ATOM 1025 N N . THR A 1 135 ? 0.106 -11.537 2.171 1.00 91.19 135 THR A N 1
ATOM 1026 C CA . THR A 1 135 ? -0.884 -12.478 2.705 1.00 91.19 135 THR A CA 1
ATOM 1027 C C . THR A 1 135 ? -1.057 -13.611 1.710 1.00 91.19 135 THR A C 1
ATOM 1029 O O . THR A 1 135 ? -1.568 -13.388 0.614 1.00 91.19 135 THR A O 1
ATOM 1032 N N . TRP A 1 136 ? -0.663 -14.825 2.082 1.00 90.06 136 TRP A N 1
ATOM 1033 C CA . TRP A 1 136 ? -0.858 -16.003 1.241 1.00 90.06 136 TRP A CA 1
ATOM 1034 C C . TRP A 1 136 ? -2.089 -16.776 1.702 1.00 90.06 136 TRP A C 1
ATOM 1036 O O . TRP A 1 136 ? -2.173 -17.189 2.857 1.00 90.06 136 TRP A O 1
ATOM 1046 N N . VAL A 1 137 ? -3.042 -16.973 0.792 1.00 88.12 137 VAL A N 1
ATOM 1047 C CA . VAL A 1 137 ? -4.200 -17.847 1.003 1.00 88.12 137 VAL A CA 1
ATOM 1048 C C . VAL A 1 137 ? -3.911 -19.156 0.283 1.00 88.12 137 VAL A C 1
ATOM 1050 O O . VAL A 1 137 ? -3.807 -19.186 -0.940 1.00 88.12 137 VAL A O 1
ATOM 1053 N N . LEU A 1 138 ? -3.730 -20.229 1.049 1.00 86.94 138 LEU A N 1
ATOM 1054 C CA . LEU A 1 138 ? -3.471 -21.553 0.492 1.00 86.94 138 LEU A CA 1
ATOM 1055 C C . LEU A 1 138 ? -4.764 -22.122 -0.104 1.00 86.94 138 LEU A C 1
ATOM 1057 O O . LEU A 1 138 ? -5.831 -22.016 0.500 1.00 86.94 138 LEU A O 1
ATOM 1061 N N . SER A 1 139 ? -4.666 -22.735 -1.281 1.00 81.12 139 SER A N 1
ATOM 1062 C CA . SER A 1 139 ? -5.775 -23.432 -1.934 1.00 81.12 139 SER A CA 1
ATOM 1063 C C . SER A 1 139 ? -5.340 -24.851 -2.289 1.00 81.12 139 SER A C 1
ATOM 1065 O O . SER A 1 139 ? -4.214 -25.053 -2.738 1.00 81.12 139 SER A O 1
ATOM 1067 N N . HIS A 1 140 ? -6.216 -25.827 -2.044 1.00 74.81 140 HIS A N 1
ATOM 1068 C CA . HIS A 1 140 ? -5.969 -27.235 -2.370 1.00 74.81 140 HIS A CA 1
ATOM 1069 C C . HIS A 1 140 ? -6.275 -27.569 -3.839 1.00 74.81 140 HIS A C 1
ATOM 1071 O O . HIS A 1 140 ? -5.753 -28.555 -4.352 1.00 74.81 140 HIS A O 1
ATOM 1077 N N . ASP A 1 141 ? -7.062 -26.728 -4.515 1.00 75.50 141 ASP A N 1
ATOM 1078 C CA . ASP A 1 141 ? -7.453 -26.905 -5.911 1.00 75.50 141 ASP A CA 1
ATOM 1079 C C . ASP A 1 141 ? -6.606 -26.035 -6.845 1.00 75.50 141 ASP A C 1
ATOM 1081 O O . ASP A 1 141 ? -6.134 -24.956 -6.473 1.00 75.50 141 ASP A O 1
ATOM 1085 N N . ASN A 1 142 ? -6.445 -26.485 -8.094 1.00 62.16 142 ASN A N 1
ATOM 1086 C CA . ASN A 1 142 ? -5.815 -25.696 -9.150 1.00 62.16 142 ASN A CA 1
ATOM 1087 C C . ASN A 1 142 ? -6.712 -24.494 -9.482 1.00 62.16 142 ASN A C 1
ATOM 1089 O O . ASN A 1 142 ? -7.625 -24.597 -10.305 1.00 62.16 142 ASN A O 1
ATOM 1093 N N . GLN A 1 143 ? -6.494 -23.366 -8.804 1.00 62.81 143 GLN A N 1
ATOM 1094 C CA . GLN A 1 143 ? -7.241 -22.149 -9.098 1.00 62.81 143 GLN A CA 1
ATOM 1095 C C . GLN A 1 143 ? -6.947 -21.692 -10.531 1.00 62.81 143 GLN A C 1
ATOM 1097 O O . GLN A 1 143 ? -5.797 -21.768 -10.974 1.00 62.81 143 GLN A O 1
ATOM 1102 N N . PRO A 1 144 ? -7.958 -21.199 -11.273 1.00 59.59 144 PRO A N 1
ATOM 1103 C CA . PRO A 1 144 ? -7.728 -20.643 -12.596 1.00 59.59 144 PRO A CA 1
ATOM 1104 C C . PRO A 1 144 ? -6.675 -19.539 -12.488 1.00 59.59 144 PRO A C 1
ATOM 1106 O O . PRO A 1 144 ? -6.814 -18.602 -11.701 1.00 59.59 144 PRO A O 1
ATOM 1109 N N . SER A 1 145 ? -5.602 -19.662 -13.267 1.00 58.00 145 SER A N 1
ATOM 1110 C CA . SER A 1 145 ? -4.502 -18.707 -13.264 1.00 58.00 145 SER A CA 1
ATOM 1111 C C . SER A 1 145 ? -4.986 -17.360 -13.802 1.00 58.00 145 SER A C 1
ATOM 1113 O O . SER A 1 145 ? -5.051 -17.114 -15.007 1.00 58.00 145 SER A O 1
ATOM 1115 N N . PHE A 1 146 ? -5.347 -16.452 -12.898 1.00 60.50 146 PHE A N 1
ATOM 1116 C CA . PHE A 1 146 ? -5.569 -15.065 -13.268 1.00 60.50 146 PHE A CA 1
ATOM 1117 C C . PHE A 1 146 ? -4.209 -14.379 -13.392 1.00 60.50 146 PHE A C 1
ATOM 1119 O O . PHE A 1 146 ? -3.494 -14.189 -12.410 1.00 60.50 146 PHE A O 1
ATOM 1126 N N . SER A 1 147 ? -3.824 -14.035 -14.619 1.00 56.28 147 SER A N 1
ATOM 1127 C CA . SER A 1 147 ? -2.610 -13.263 -14.863 1.00 56.28 147 SER A CA 1
ATOM 1128 C C . SER A 1 147 ? -2.926 -11.771 -14.835 1.00 56.28 147 SER A C 1
ATOM 1130 O O . SER A 1 147 ? -3.783 -11.305 -15.583 1.00 56.28 147 SER A O 1
ATOM 1132 N N . LEU A 1 148 ? -2.191 -11.020 -14.011 1.00 61.56 148 LEU A N 1
ATOM 1133 C CA . LEU A 1 148 ? -2.133 -9.556 -14.095 1.00 61.56 148 LEU A CA 1
ATOM 1134 C C . LEU A 1 148 ? -1.277 -9.080 -15.279 1.00 61.56 148 LEU A C 1
ATOM 1136 O O . LEU A 1 148 ? -1.243 -7.881 -15.564 1.00 61.56 148 LEU A O 1
ATOM 1140 N N . LEU A 1 149 ? -0.581 -9.990 -15.977 1.00 59.53 149 LEU A N 1
ATOM 1141 C CA . LEU A 1 149 ? 0.063 -9.645 -17.236 1.00 59.53 149 LEU A CA 1
ATOM 1142 C C . LEU A 1 149 ? -1.022 -9.228 -18.219 1.00 59.53 149 LEU A C 1
ATOM 1144 O O . LEU A 1 149 ? -2.017 -9.926 -18.422 1.00 59.53 149 LEU A O 1
ATOM 1148 N N . ARG A 1 150 ? -0.810 -8.064 -18.833 1.00 52.06 150 ARG A N 1
ATOM 1149 C CA . ARG A 1 150 ? -1.698 -7.508 -19.845 1.00 52.06 150 ARG A CA 1
ATOM 1150 C C . ARG A 1 150 ? -1.891 -8.549 -20.945 1.00 52.06 150 ARG A C 1
ATOM 1152 O O . ARG A 1 150 ? -0.990 -8.754 -21.755 1.00 52.06 150 ARG A O 1
ATOM 1159 N N . LYS A 1 151 ? -3.070 -9.172 -21.005 1.00 57.50 151 LYS A N 1
ATOM 1160 C CA . LYS A 1 151 ? -3.493 -9.860 -22.224 1.00 57.50 151 LYS A CA 1
ATOM 1161 C C . LYS A 1 151 ? -3.501 -8.791 -23.312 1.00 57.50 151 LYS A C 1
ATOM 1163 O O . LYS A 1 151 ? -4.181 -7.773 -23.187 1.00 57.50 151 LYS A O 1
ATOM 1168 N N . THR A 1 152 ? -2.681 -8.952 -24.342 1.00 52.81 152 THR A N 1
ATOM 1169 C CA . THR A 1 152 ? -2.875 -8.208 -25.585 1.00 52.81 152 THR A CA 1
ATOM 1170 C C . THR A 1 152 ? -4.266 -8.569 -26.069 1.00 52.81 152 THR A C 1
ATOM 1172 O O . THR A 1 152 ? -4.482 -9.725 -26.424 1.00 52.81 152 THR A O 1
ATOM 1175 N N . ASN A 1 153 ? -5.201 -7.617 -25.987 1.00 55.00 153 ASN A N 1
ATOM 1176 C CA . ASN A 1 153 ? -6.567 -7.783 -26.479 1.00 55.00 153 ASN A CA 1
ATOM 1177 C C . ASN A 1 153 ? -6.503 -8.449 -27.854 1.00 55.00 153 ASN A C 1
ATOM 1179 O O . ASN A 1 153 ? -5.867 -7.909 -28.766 1.00 55.00 153 ASN A O 1
ATOM 1183 N N . SER A 1 154 ? -7.089 -9.636 -27.982 1.00 57.22 154 SER A N 1
ATOM 1184 C CA . SER A 1 154 ? -7.126 -10.311 -29.270 1.00 57.22 154 SER A CA 1
ATOM 1185 C C . SER A 1 154 ? -8.188 -9.647 -30.144 1.00 57.22 154 SER A C 1
ATOM 1187 O O . SER A 1 154 ? -9.116 -9.003 -29.651 1.00 57.22 154 SER A O 1
ATOM 1189 N N . SER A 1 155 ? -8.089 -9.818 -31.461 1.00 55.44 155 SER A N 1
ATOM 1190 C CA . SER A 1 155 ? -9.121 -9.353 -32.396 1.00 55.44 155 SER A CA 1
ATOM 1191 C C . SER A 1 155 ? -10.504 -9.959 -32.124 1.00 55.44 155 SER A C 1
ATOM 1193 O O . SER A 1 155 ? -11.498 -9.412 -32.591 1.00 55.44 155 SER A O 1
ATOM 1195 N N . GLN A 1 156 ? -10.569 -11.058 -31.366 1.00 55.78 156 GLN A N 1
ATOM 1196 C CA . GLN A 1 156 ? -11.798 -11.759 -30.994 1.00 55.78 156 GLN A CA 1
ATOM 1197 C C . GLN A 1 156 ? -12.454 -11.160 -29.737 1.00 55.78 156 GLN A C 1
ATOM 1199 O O . GLN A 1 156 ? -13.667 -11.256 -29.591 1.00 55.78 156 GLN A O 1
ATOM 1204 N N . ASP A 1 157 ? -11.676 -10.487 -28.878 1.00 57.03 157 ASP A N 1
ATOM 1205 C CA . ASP A 1 157 ? -12.178 -9.777 -27.687 1.00 57.03 157 ASP A CA 1
ATOM 1206 C C . ASP A 1 157 ? -12.763 -8.397 -28.037 1.00 57.03 157 ASP A C 1
ATOM 1208 O O . ASP A 1 157 ? -13.444 -7.765 -27.228 1.00 57.03 157 ASP A O 1
ATOM 1212 N N . LEU A 1 158 ? -12.507 -7.915 -29.258 1.00 55.81 158 LEU A N 1
ATOM 1213 C CA . LEU A 1 158 ? -13.163 -6.741 -29.819 1.00 55.81 158 LEU A CA 1
ATOM 1214 C C . LEU A 1 158 ? -14.592 -7.119 -30.221 1.00 55.81 158 LEU A C 1
ATOM 1216 O O . LEU A 1 158 ? -14.872 -7.433 -31.379 1.00 55.81 158 LEU A O 1
ATOM 1220 N N . VAL A 1 159 ? -15.509 -7.081 -29.254 1.00 52.69 159 VAL A N 1
ATOM 1221 C CA . VAL A 1 159 ? -16.947 -7.121 -29.533 1.00 52.69 159 VAL A CA 1
ATOM 1222 C C . VAL A 1 159 ? -17.255 -5.989 -30.513 1.00 52.69 159 VAL A C 1
ATOM 1224 O O . VAL A 1 159 ? -17.061 -4.813 -30.201 1.00 52.69 159 VAL A O 1
ATOM 1227 N N . ARG A 1 160 ? -17.712 -6.339 -31.722 1.00 54.16 160 ARG A N 1
ATOM 1228 C CA . ARG A 1 160 ? -18.251 -5.380 -32.695 1.00 54.16 160 ARG A CA 1
ATOM 1229 C C . ARG A 1 160 ? -19.607 -4.872 -32.200 1.00 54.16 160 ARG A C 1
ATOM 1231 O O . ARG A 1 160 ? -20.641 -5.183 -32.781 1.00 54.16 160 ARG A O 1
ATOM 1238 N N . GLU A 1 161 ? -19.618 -4.101 -31.121 1.00 48.22 161 GLU A N 1
ATOM 1239 C CA . GLU A 1 161 ? -20.680 -3.118 -30.948 1.00 48.22 161 GLU A CA 1
ATOM 1240 C C . GLU A 1 161 ? -20.428 -2.001 -31.966 1.00 48.22 161 GLU A C 1
ATOM 1242 O O . GLU A 1 161 ? -19.277 -1.653 -32.237 1.00 48.22 161 GLU A O 1
ATOM 1247 N N . ASN A 1 162 ? -21.496 -1.465 -32.564 1.00 49.75 162 ASN A N 1
ATOM 1248 C CA . ASN A 1 162 ? -21.452 -0.265 -33.402 1.00 49.75 162 ASN A CA 1
ATOM 1249 C C . 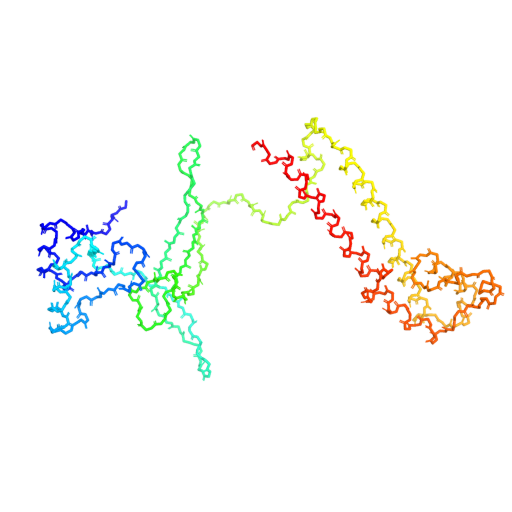ASN A 1 162 ? -20.988 0.930 -32.548 1.00 49.75 162 ASN A C 1
ATOM 1251 O O . ASN A 1 162 ? -21.777 1.783 -32.146 1.00 49.75 162 ASN A O 1
ATOM 1255 N N . ALA A 1 163 ? -19.698 0.975 -32.230 1.00 57.56 163 ALA A N 1
ATOM 1256 C CA . ALA A 1 163 ? -19.064 2.112 -31.609 1.00 57.56 163 ALA A CA 1
ATOM 1257 C C . ALA A 1 163 ? -18.999 3.195 -32.682 1.00 57.56 163 ALA A C 1
ATOM 1259 O O . ALA A 1 163 ? -18.223 3.098 -33.635 1.00 57.56 163 ALA A O 1
ATOM 1260 N N . TYR A 1 164 ? -19.845 4.214 -32.548 1.00 63.41 164 TYR A N 1
ATOM 1261 C CA . TYR A 1 164 ? -19.736 5.444 -33.318 1.00 63.41 164 TYR A CA 1
ATOM 1262 C C . TYR A 1 164 ? -18.364 6.069 -33.024 1.00 63.41 164 TYR A C 1
ATOM 1264 O O . TYR A 1 164 ? -18.187 6.817 -32.064 1.00 63.41 164 TYR A O 1
ATOM 1272 N N . LEU A 1 165 ? -17.357 5.708 -33.822 1.00 66.88 165 LEU A N 1
ATOM 1273 C CA . LEU A 1 165 ? -16.029 6.305 -33.779 1.00 66.88 165 LEU A CA 1
ATOM 1274 C C . LEU A 1 165 ? -16.186 7.789 -34.099 1.00 66.88 165 LEU A C 1
ATOM 1276 O O . LEU A 1 165 ? -16.547 8.161 -35.214 1.00 66.88 165 LEU A O 1
ATOM 1280 N N . SER A 1 166 ? -15.936 8.649 -33.112 1.00 77.00 166 SER A N 1
ATOM 1281 C CA . SER A 1 166 ? -15.962 10.090 -33.359 1.00 77.00 166 SER A CA 1
ATOM 1282 C C . SER A 1 166 ? -14.933 10.457 -34.437 1.00 77.00 166 SER A C 1
ATOM 1284 O O . SER A 1 166 ? -13.845 9.876 -34.486 1.00 77.00 166 SER A O 1
ATOM 1286 N N . SER A 1 167 ? -15.232 11.465 -35.264 1.00 80.69 167 SER A N 1
ATOM 1287 C CA . SER A 1 167 ? -14.311 11.949 -36.310 1.00 80.69 167 SER A CA 1
ATOM 1288 C C . SER A 1 167 ? -12.907 12.238 -35.761 1.00 80.69 167 SER A C 1
ATOM 1290 O O . SER A 1 167 ? -11.909 11.907 -36.393 1.00 80.69 167 SER A O 1
ATOM 1292 N N . ARG A 1 168 ? -12.823 12.780 -34.538 1.00 75.56 168 ARG A N 1
ATOM 1293 C CA . ARG A 1 168 ? -11.551 13.068 -33.858 1.00 75.56 168 ARG A CA 1
ATOM 1294 C C . ARG A 1 168 ? -10.772 11.808 -33.475 1.00 75.56 168 ARG A C 1
ATOM 1296 O O . ARG A 1 168 ? -9.549 11.832 -33.454 1.00 75.56 168 ARG A O 1
ATOM 1303 N N . MET A 1 169 ? -11.446 10.707 -33.139 1.00 79.06 169 MET A N 1
ATOM 1304 C CA . MET A 1 169 ? -10.766 9.437 -32.860 1.00 79.06 169 MET A CA 1
ATOM 1305 C C . MET A 1 169 ? -10.234 8.789 -34.134 1.00 79.06 169 MET A C 1
ATOM 1307 O O . MET A 1 169 ? -9.124 8.264 -34.113 1.00 79.06 169 MET A O 1
ATOM 1311 N N . ALA A 1 170 ? -10.995 8.850 -35.230 1.00 81.69 170 ALA A N 1
ATOM 1312 C CA . ALA A 1 170 ? -10.544 8.362 -36.529 1.00 81.69 170 ALA A CA 1
ATOM 1313 C C . ALA A 1 170 ? -9.314 9.145 -37.023 1.00 81.69 170 ALA A C 1
ATOM 1315 O O . ALA A 1 170 ? -8.324 8.544 -37.435 1.00 81.69 170 ALA A O 1
ATOM 1316 N N . GLU A 1 171 ? -9.335 10.472 -36.887 1.00 82.88 171 GLU A N 1
ATOM 1317 C CA . GLU A 1 171 ? -8.195 11.338 -37.200 1.00 82.88 171 GLU A CA 1
ATOM 1318 C C . GLU A 1 171 ? -6.974 11.033 -36.315 1.00 82.88 171 GLU A C 1
ATOM 1320 O O . GLU A 1 171 ? -5.863 10.864 -36.820 1.00 82.88 171 GLU A O 1
ATOM 1325 N N . ASN A 1 172 ? -7.169 10.867 -35.003 1.00 84.31 172 ASN A N 1
ATOM 1326 C CA . ASN A 1 172 ? -6.081 10.504 -34.093 1.00 84.31 172 ASN A CA 1
ATOM 1327 C C . ASN A 1 172 ? -5.472 9.128 -34.421 1.00 84.31 172 ASN A C 1
ATOM 1329 O O . ASN A 1 172 ? -4.254 8.975 -34.363 1.00 84.31 172 ASN A O 1
ATOM 1333 N N . LEU A 1 173 ? -6.293 8.134 -34.780 1.00 84.56 173 LEU A N 1
ATOM 1334 C CA . LEU A 1 173 ? -5.831 6.810 -35.222 1.00 84.56 173 LEU A CA 1
ATOM 1335 C C . LEU A 1 173 ? -5.021 6.900 -36.520 1.00 84.56 173 LEU A C 1
ATOM 1337 O O . LEU A 1 173 ? -3.967 6.271 -36.633 1.00 84.56 173 LEU A O 1
ATOM 1341 N N . PHE A 1 174 ? -5.487 7.703 -37.478 1.00 85.62 174 PHE A N 1
ATOM 1342 C CA . PHE A 1 174 ? -4.790 7.937 -38.739 1.00 85.62 174 PHE A CA 1
ATOM 1343 C C . PHE A 1 174 ? -3.393 8.525 -38.503 1.00 85.62 174 PHE A C 1
ATOM 1345 O O . PHE A 1 174 ? -2.392 7.968 -38.968 1.00 85.62 174 PHE A O 1
ATOM 1352 N N . TRP A 1 175 ? -3.308 9.605 -37.721 1.00 83.62 175 TRP A N 1
ATOM 1353 C CA . TRP A 1 175 ? -2.030 10.242 -37.407 1.00 83.62 175 TRP A CA 1
ATOM 1354 C C . TRP A 1 175 ? -1.122 9.340 -36.573 1.00 83.62 175 TRP A C 1
ATOM 1356 O O . TRP A 1 175 ? 0.069 9.249 -36.864 1.00 83.62 175 TRP A O 1
ATOM 1366 N N . TYR A 1 176 ? -1.668 8.595 -35.608 1.00 88.00 176 TYR A N 1
ATOM 1367 C CA . TYR A 1 176 ? -0.911 7.603 -34.841 1.00 88.00 176 TYR A CA 1
ATOM 1368 C C . TYR A 1 176 ? -0.258 6.542 -35.741 1.00 88.00 176 TYR A C 1
ATOM 1370 O O . TYR A 1 176 ? 0.933 6.254 -35.594 1.00 88.00 176 TYR A O 1
ATOM 1378 N N . GLY A 1 177 ? -0.999 6.002 -36.714 1.00 89.12 177 GLY A N 1
ATOM 1379 C CA . GLY A 1 177 ? -0.464 5.047 -37.687 1.00 89.12 177 GLY A CA 1
ATOM 1380 C C . GLY A 1 177 ? 0.655 5.653 -38.539 1.00 89.12 177 GLY A C 1
ATOM 1381 O O . GLY A 1 177 ? 1.735 5.071 -38.659 1.00 89.12 177 GLY A O 1
ATOM 1382 N N . ARG A 1 178 ? 0.439 6.861 -39.076 1.00 86.00 178 ARG A N 1
ATOM 1383 C CA . ARG A 1 178 ? 1.440 7.573 -39.890 1.00 86.00 178 ARG A CA 1
ATOM 1384 C C . ARG A 1 178 ? 2.715 7.883 -39.104 1.00 86.00 178 ARG A C 1
ATOM 1386 O O . ARG A 1 178 ? 3.808 7.656 -39.622 1.00 86.00 178 ARG A O 1
ATOM 1393 N N . TYR A 1 179 ? 2.595 8.338 -37.857 1.00 85.25 179 TYR A N 1
ATOM 1394 C CA . TYR A 1 179 ? 3.750 8.603 -36.998 1.00 85.25 179 TYR A CA 1
ATOM 1395 C C . TYR A 1 179 ? 4.471 7.326 -36.573 1.00 85.25 179 TYR A C 1
ATOM 1397 O O . TYR A 1 179 ? 5.697 7.318 -36.542 1.00 85.25 179 TYR A O 1
ATOM 1405 N N . SER A 1 180 ? 3.747 6.229 -36.336 1.00 88.38 180 SER A N 1
ATOM 1406 C CA . SER A 1 180 ? 4.359 4.926 -36.041 1.00 88.38 180 SER A CA 1
ATOM 1407 C C . SER A 1 180 ? 5.264 4.459 -37.182 1.00 88.38 180 SER A C 1
ATOM 1409 O O . SER A 1 180 ? 6.423 4.114 -36.953 1.00 88.38 180 SER A O 1
ATOM 1411 N N . VAL A 1 181 ? 4.765 4.514 -38.423 1.00 89.44 181 VAL A N 1
ATOM 1412 C CA . VAL A 1 181 ? 5.542 4.133 -39.614 1.00 89.44 181 VAL A CA 1
ATOM 1413 C C . VAL A 1 181 ? 6.733 5.071 -39.816 1.00 89.44 181 VAL A C 1
ATOM 1415 O O . VAL A 1 181 ? 7.844 4.598 -40.049 1.00 89.44 181 VAL A O 1
ATOM 1418 N N . ARG A 1 182 ? 6.537 6.389 -39.672 1.00 87.00 182 ARG A N 1
ATOM 1419 C CA . ARG A 1 182 ? 7.622 7.373 -39.824 1.00 87.00 182 ARG A CA 1
ATOM 1420 C C . ARG A 1 182 ? 8.721 7.183 -38.773 1.00 87.00 182 ARG A C 1
ATOM 1422 O O . ARG A 1 182 ? 9.897 7.220 -39.117 1.00 87.00 182 ARG A O 1
ATOM 1429 N N . ASN A 1 183 ? 8.357 6.907 -37.522 1.00 87.81 183 ASN A N 1
ATOM 1430 C CA . ASN A 1 183 ? 9.315 6.639 -36.447 1.00 87.81 183 ASN A CA 1
ATOM 1431 C C . ASN A 1 183 ? 10.091 5.341 -36.675 1.00 87.81 183 ASN A C 1
ATOM 1433 O O . ASN A 1 183 ? 11.296 5.295 -36.434 1.00 87.81 183 ASN A O 1
ATOM 1437 N N . LEU A 1 184 ? 9.425 4.303 -37.186 1.00 91.00 184 LEU A N 1
ATOM 1438 C CA . LEU A 1 184 ? 10.089 3.059 -37.561 1.00 91.00 184 LEU A CA 1
ATOM 1439 C C . LEU A 1 184 ? 11.117 3.292 -38.676 1.00 91.00 184 LEU A C 1
ATOM 1441 O O . LEU A 1 184 ? 12.246 2.820 -38.574 1.00 91.00 184 LEU A O 1
ATOM 1445 N N . GLN A 1 185 ? 10.756 4.057 -39.709 1.00 89.94 185 GLN A N 1
ATOM 1446 C CA . GLN A 1 185 ? 11.672 4.411 -40.796 1.00 89.94 185 GLN A CA 1
ATOM 1447 C C . GLN A 1 185 ? 12.876 5.219 -40.288 1.00 89.94 185 GLN A C 1
ATOM 1449 O O . GLN A 1 185 ? 14.008 4.884 -40.633 1.00 89.94 185 GLN A O 1
ATOM 1454 N N . LYS A 1 186 ? 12.656 6.200 -39.398 1.00 89.56 186 LYS A N 1
ATOM 1455 C CA . LYS A 1 186 ? 13.730 6.953 -38.722 1.00 89.56 186 LYS A CA 1
ATOM 1456 C C . LYS A 1 186 ? 14.682 6.028 -37.951 1.00 89.56 186 LYS A C 1
ATOM 1458 O O . LYS A 1 186 ? 15.895 6.142 -38.094 1.00 89.56 186 LYS A O 1
ATOM 1463 N N . ALA A 1 187 ? 14.151 5.077 -37.180 1.00 91.00 187 ALA A N 1
ATOM 1464 C CA . ALA A 1 187 ? 14.959 4.130 -36.411 1.00 91.00 187 ALA A CA 1
ATOM 1465 C C . ALA A 1 187 ? 15.768 3.171 -37.301 1.00 91.00 187 ALA A C 1
ATOM 1467 O O . ALA A 1 187 ? 16.938 2.909 -37.022 1.00 91.00 187 ALA A O 1
ATOM 1468 N N . ILE A 1 188 ? 15.164 2.661 -38.382 1.00 92.38 188 ILE A N 1
A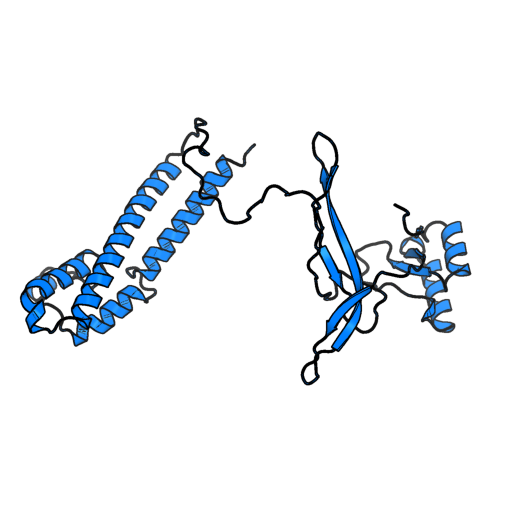TOM 1469 C CA . ILE A 1 188 ? 15.856 1.812 -39.363 1.00 92.38 188 ILE A CA 1
ATOM 1470 C C . ILE A 1 188 ? 16.993 2.593 -40.023 1.00 92.38 188 ILE A C 1
ATOM 1472 O O . ILE A 1 188 ? 18.100 2.064 -40.117 1.00 92.38 188 ILE A O 1
ATOM 1476 N N . MET A 1 189 ? 16.737 3.841 -40.427 1.00 92.06 189 MET A N 1
ATOM 1477 C CA . MET A 1 189 ? 17.739 4.690 -41.069 1.00 92.06 189 MET A CA 1
ATOM 1478 C C . MET A 1 189 ? 18.903 4.997 -40.123 1.00 92.06 189 MET A C 1
ATOM 1480 O O . MET A 1 189 ? 20.047 4.734 -40.471 1.00 92.06 189 MET A O 1
ATOM 1484 N N . LEU A 1 190 ? 18.622 5.429 -38.887 1.00 90.62 190 LEU A N 1
ATOM 1485 C CA . LEU A 1 190 ? 19.655 5.649 -37.867 1.00 90.62 190 LEU A CA 1
ATOM 1486 C C . LEU A 1 190 ? 20.503 4.398 -37.635 1.00 90.62 190 LEU A C 1
ATOM 1488 O O . LEU A 1 190 ? 21.729 4.475 -37.628 1.00 90.62 190 LEU A O 1
ATOM 1492 N N . ARG A 1 191 ? 19.864 3.231 -37.487 1.00 92.56 191 ARG A N 1
ATOM 1493 C CA . ARG A 1 191 ? 20.582 1.970 -37.275 1.00 92.56 191 ARG A CA 1
ATOM 1494 C C . ARG A 1 191 ? 21.472 1.621 -38.464 1.00 92.56 191 ARG A C 1
ATOM 1496 O O . ARG A 1 191 ? 22.602 1.198 -38.253 1.00 92.56 191 ARG A O 1
ATOM 1503 N N . ALA A 1 192 ? 20.967 1.763 -39.689 1.00 92.44 192 ALA A N 1
ATOM 1504 C CA . ALA A 1 192 ? 21.729 1.472 -40.899 1.00 92.44 192 ALA A CA 1
ATOM 1505 C C . ALA A 1 192 ? 22.942 2.403 -41.028 1.00 92.44 192 ALA A C 1
ATOM 1507 O O . ALA A 1 192 ? 24.047 1.919 -41.254 1.00 92.44 192 ALA A O 1
ATOM 1508 N N . THR A 1 193 ? 22.760 3.706 -40.807 1.00 91.19 193 THR A N 1
ATOM 1509 C CA . THR A 1 193 ? 23.823 4.713 -40.942 1.00 91.19 193 THR A CA 1
ATOM 1510 C C . THR A 1 193 ? 24.881 4.600 -39.848 1.00 91.19 193 THR A C 1
ATOM 1512 O O . THR A 1 193 ? 26.067 4.622 -40.158 1.00 91.19 193 THR A O 1
ATOM 1515 N N . ILE A 1 194 ? 24.485 4.384 -38.587 1.00 91.25 194 ILE A N 1
ATOM 1516 C CA . ILE A 1 194 ? 25.435 4.133 -37.487 1.00 91.25 194 ILE A CA 1
ATOM 1517 C C . ILE A 1 194 ? 26.226 2.849 -37.751 1.00 91.25 194 ILE A C 1
ATOM 1519 O O . ILE A 1 194 ? 27.437 2.810 -37.568 1.00 91.25 194 ILE A O 1
ATOM 1523 N N . ARG A 1 195 ? 25.558 1.794 -38.228 1.00 92.00 195 ARG A N 1
ATOM 1524 C CA . ARG A 1 195 ? 26.228 0.539 -38.571 1.00 92.00 195 ARG A CA 1
ATOM 1525 C C . ARG A 1 195 ? 27.224 0.717 -39.715 1.00 92.00 195 ARG A C 1
ATOM 1527 O O . ARG A 1 195 ? 28.332 0.204 -39.631 1.00 92.00 195 ARG A O 1
ATOM 1534 N N . ALA A 1 196 ? 26.845 1.458 -40.755 1.00 89.88 196 ALA A N 1
ATOM 1535 C CA . ALA A 1 196 ? 27.734 1.785 -41.863 1.00 89.88 196 ALA A CA 1
ATOM 1536 C C . ALA A 1 196 ? 28.966 2.584 -41.406 1.00 89.88 196 ALA A C 1
ATOM 1538 O O . ALA A 1 196 ? 30.049 2.360 -41.931 1.00 89.88 196 ALA A O 1
ATOM 1539 N N . LEU A 1 197 ? 28.802 3.465 -40.414 1.00 89.12 197 LEU A N 1
ATOM 1540 C CA . LEU A 1 197 ? 29.881 4.248 -39.804 1.00 89.12 197 LEU A CA 1
ATOM 1541 C C . LEU A 1 197 ? 30.843 3.413 -38.959 1.00 89.12 197 LEU A C 1
ATOM 1543 O O . LEU A 1 197 ? 32.044 3.648 -39.002 1.00 89.12 197 LEU A O 1
ATOM 1547 N N . LEU A 1 198 ? 30.329 2.436 -38.215 1.00 89.19 198 LEU A N 1
ATOM 1548 C CA . LEU A 1 198 ? 31.137 1.651 -37.280 1.00 89.19 198 LEU A CA 1
ATOM 1549 C C . LEU A 1 198 ? 31.759 0.390 -37.897 1.00 89.19 198 LEU A C 1
ATOM 1551 O O . LEU A 1 198 ? 32.826 -0.031 -37.460 1.00 89.19 198 LEU A O 1
ATOM 1555 N N . GLU A 1 199 ? 31.091 -0.252 -38.862 1.00 89.62 199 GLU A N 1
ATOM 1556 C CA . GLU A 1 199 ? 31.498 -1.572 -39.377 1.00 89.62 199 GLU A CA 1
ATOM 1557 C C . GLU A 1 199 ? 32.269 -1.524 -40.707 1.00 89.62 199 GLU A C 1
ATOM 1559 O O . GLU A 1 199 ? 32.960 -2.491 -41.027 1.00 89.62 199 GLU A O 1
ATOM 1564 N N . TYR A 1 200 ? 32.171 -0.442 -41.490 1.00 89.56 200 TYR A N 1
ATOM 1565 C CA . TYR A 1 200 ? 32.762 -0.360 -42.833 1.00 89.56 200 TYR A CA 1
ATOM 1566 C C . TYR A 1 200 ? 33.797 0.760 -42.930 1.00 89.56 200 TYR A C 1
ATOM 1568 O O . TYR A 1 200 ? 33.587 1.859 -42.421 1.00 89.56 200 TYR A O 1
ATOM 1576 N N . THR A 1 201 ? 34.902 0.506 -43.640 1.00 87.50 201 THR A N 1
ATOM 1577 C CA . THR A 1 201 ? 35.898 1.552 -43.908 1.00 87.50 201 THR A CA 1
ATOM 1578 C C . THR A 1 201 ? 35.333 2.602 -44.875 1.00 87.50 201 THR A C 1
ATOM 1580 O O . THR A 1 201 ? 34.442 2.280 -45.672 1.00 87.50 201 THR A O 1
ATOM 1583 N N . PRO A 1 202 ? 35.826 3.856 -44.847 1.00 84.50 202 PRO A N 1
ATOM 1584 C CA . PRO A 1 202 ? 35.368 4.917 -45.747 1.00 84.50 202 PRO A CA 1
ATOM 1585 C C . PRO A 1 202 ? 35.399 4.519 -47.229 1.00 84.50 202 PRO A C 1
ATOM 1587 O O . PRO A 1 202 ? 34.469 4.830 -47.972 1.00 84.50 202 PRO A O 1
ATOM 1590 N N . GLU A 1 203 ? 36.407 3.753 -47.652 1.00 85.62 203 GLU A N 1
ATOM 1591 C CA . GLU A 1 203 ? 36.550 3.281 -49.033 1.00 85.62 203 GLU A CA 1
ATOM 1592 C C . GLU A 1 203 ? 35.478 2.250 -49.402 1.00 85.62 203 GLU A C 1
ATOM 1594 O O . GLU A 1 203 ? 34.960 2.266 -50.517 1.00 85.62 203 GLU A O 1
ATOM 1599 N N . ALA A 1 204 ? 35.114 1.371 -48.462 1.00 86.25 204 ALA A N 1
ATOM 1600 C CA . ALA A 1 204 ? 34.144 0.302 -48.689 1.00 86.25 204 ALA A CA 1
ATOM 1601 C C . ALA A 1 204 ? 32.705 0.821 -48.847 1.00 86.25 204 ALA A C 1
ATOM 1603 O O . ALA A 1 204 ? 31.891 0.181 -49.510 1.00 86.25 204 ALA A O 1
ATOM 1604 N N . ARG A 1 205 ? 32.391 1.984 -48.262 1.00 87.06 205 ARG A N 1
ATOM 1605 C CA . ARG A 1 205 ? 31.051 2.603 -48.294 1.00 87.06 205 ARG A CA 1
ATOM 1606 C C . ARG A 1 205 ? 30.946 3.852 -49.169 1.00 87.06 205 ARG A C 1
ATOM 1608 O O . ARG A 1 205 ? 29.861 4.419 -49.270 1.00 87.06 205 ARG A O 1
ATOM 1615 N N . ALA A 1 206 ? 32.031 4.271 -49.821 1.00 83.00 206 ALA A N 1
ATOM 1616 C CA . ALA A 1 206 ? 32.117 5.532 -50.564 1.00 83.00 206 ALA A CA 1
ATOM 1617 C C . ALA A 1 206 ? 30.988 5.740 -51.595 1.00 83.00 206 ALA A C 1
ATOM 1619 O O . ALA A 1 206 ? 30.534 6.865 -51.789 1.00 83.00 206 ALA A O 1
ATOM 1620 N N . GLY A 1 207 ? 30.510 4.664 -52.233 1.00 85.12 207 GLY A N 1
ATOM 1621 C CA . GLY A 1 207 ? 29.427 4.733 -53.220 1.00 85.12 207 GLY A CA 1
ATOM 1622 C C . GLY A 1 207 ? 28.031 4.958 -52.625 1.00 85.12 207 GLY A C 1
ATOM 1623 O O . GLY A 1 207 ? 27.210 5.631 -53.240 1.00 85.12 207 GLY A O 1
ATOM 1624 N N . GLU A 1 208 ? 27.753 4.427 -51.433 1.00 87.00 208 GLU A N 1
ATOM 1625 C CA . GLU A 1 208 ? 26.418 4.464 -50.809 1.00 87.00 208 GLU A CA 1
ATOM 1626 C C . GLU A 1 208 ? 26.295 5.579 -49.758 1.00 87.00 208 GLU A C 1
ATOM 1628 O O . GLU A 1 208 ? 25.193 6.039 -49.449 1.00 87.00 208 GLU A O 1
ATOM 1633 N N . TRP A 1 209 ? 27.428 6.054 -49.229 1.00 88.88 209 TRP A N 1
ATOM 1634 C CA . TRP A 1 209 ? 27.485 7.001 -48.116 1.00 88.88 209 TRP A CA 1
ATOM 1635 C C . TRP A 1 209 ? 26.756 8.329 -48.377 1.00 88.88 209 TRP A C 1
ATOM 1637 O O . TRP A 1 209 ? 25.941 8.714 -47.534 1.00 88.88 209 TRP A O 1
ATOM 1647 N N . PRO A 1 210 ? 26.909 8.998 -49.540 1.00 87.44 210 PRO A N 1
ATOM 1648 C CA . PRO A 1 210 ? 26.163 10.226 -49.825 1.00 87.44 210 PRO A CA 1
ATOM 1649 C C . PRO A 1 210 ? 24.644 10.005 -49.853 1.00 87.44 210 PRO A C 1
ATOM 1651 O O . PRO A 1 210 ? 23.876 10.843 -49.382 1.00 87.44 210 PRO A O 1
ATOM 1654 N N . THR A 1 211 ? 24.194 8.851 -50.357 1.00 88.69 211 THR A N 1
ATOM 1655 C CA . THR A 1 211 ? 22.770 8.493 -50.389 1.00 88.69 211 THR A CA 1
ATOM 1656 C C . THR A 1 211 ? 22.229 8.243 -48.987 1.00 88.69 211 THR A C 1
ATOM 1658 O O . THR A 1 211 ? 21.138 8.711 -48.663 1.00 88.69 211 THR A O 1
ATOM 1661 N N . MET A 1 212 ? 22.988 7.559 -48.127 1.00 90.12 212 MET A N 1
ATOM 1662 C CA . MET A 1 212 ? 2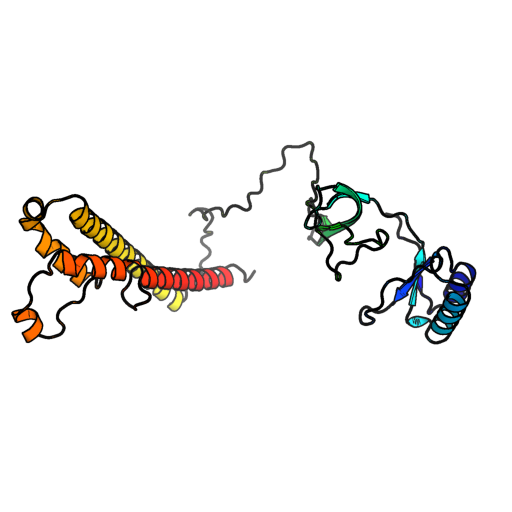2.602 7.351 -46.729 1.00 90.12 212 MET A CA 1
ATOM 1663 C C . MET A 1 212 ? 22.474 8.678 -45.973 1.00 90.12 212 MET A C 1
ATOM 1665 O O . MET A 1 212 ? 21.499 8.878 -45.247 1.00 90.12 212 MET A O 1
ATOM 1669 N N . GLN A 1 213 ? 23.405 9.612 -46.185 1.00 88.81 213 GLN A N 1
ATOM 1670 C CA . GLN A 1 213 ? 23.330 10.951 -45.599 1.00 88.81 213 GLN A CA 1
ATOM 1671 C C . GLN A 1 213 ? 22.117 11.741 -46.109 1.00 88.81 213 GLN A C 1
ATOM 1673 O O . GLN A 1 213 ? 21.376 12.304 -45.302 1.00 88.81 213 GLN A O 1
ATOM 1678 N N . GLY A 1 214 ? 21.857 11.717 -47.420 1.00 87.38 214 GLY A N 1
ATOM 1679 C CA . GLY A 1 214 ? 20.681 12.363 -48.011 1.00 87.38 214 GLY A CA 1
ATOM 1680 C C . GLY A 1 214 ? 19.362 11.781 -47.492 1.00 87.38 214 GLY A C 1
ATOM 1681 O O . GLY A 1 214 ? 18.420 12.518 -47.198 1.00 87.38 214 GLY A O 1
ATOM 1682 N N . LEU A 1 215 ? 19.295 10.463 -47.279 1.00 89.31 215 LEU A N 1
ATOM 1683 C CA . LEU A 1 215 ? 18.136 9.822 -46.653 1.00 89.31 215 LEU A CA 1
ATOM 1684 C C . LEU A 1 215 ? 17.987 10.222 -45.179 1.00 89.31 215 LEU A C 1
ATOM 1686 O O . LEU A 1 215 ? 16.873 10.489 -44.731 1.00 89.31 215 LEU A O 1
ATOM 1690 N N . CYS A 1 216 ? 19.079 10.323 -44.421 1.00 89.50 216 CYS A N 1
ATOM 1691 C CA . CYS A 1 216 ? 19.033 10.851 -43.058 1.00 89.50 216 CYS A CA 1
ATOM 1692 C C . CYS A 1 216 ? 18.502 12.296 -43.016 1.00 89.50 216 CYS A C 1
ATOM 1694 O O . CYS A 1 216 ? 17.705 12.615 -42.135 1.00 89.50 216 CYS A O 1
ATOM 1696 N N . GLN A 1 217 ? 18.871 13.151 -43.972 1.00 87.75 217 GLN A N 1
ATOM 1697 C CA . GLN A 1 217 ? 18.314 14.506 -44.094 1.00 87.75 217 GLN A CA 1
ATOM 1698 C C . GLN A 1 217 ? 16.824 14.484 -44.446 1.00 87.75 217 GLN A C 1
ATOM 1700 O O . GLN A 1 217 ? 16.031 15.172 -43.804 1.00 87.75 217 GLN A O 1
ATOM 1705 N N . TRP A 1 218 ? 16.418 13.636 -45.396 1.00 87.56 218 TRP A N 1
ATOM 1706 C CA . TRP A 1 218 ? 15.011 13.447 -45.767 1.00 87.56 218 TRP A CA 1
ATOM 1707 C C . TRP A 1 218 ? 14.137 13.026 -44.578 1.00 87.56 218 TRP A C 1
ATOM 1709 O O . TRP A 1 218 ? 12.996 13.462 -44.432 1.00 87.56 218 TRP A O 1
ATOM 1719 N N . PHE A 1 219 ? 14.680 12.187 -43.695 1.00 87.62 219 PHE A N 1
ATOM 1720 C CA . PHE A 1 219 ? 14.016 11.760 -42.464 1.00 87.62 219 PHE A CA 1
ATOM 1721 C C . PHE A 1 219 ? 14.165 12.751 -41.295 1.00 87.62 219 PHE A C 1
ATOM 1723 O O . PHE A 1 219 ? 13.746 12.430 -40.178 1.00 87.62 219 PHE A O 1
ATOM 1730 N N . GLU A 1 220 ? 14.705 13.951 -41.537 1.00 86.50 220 GLU A N 1
ATOM 1731 C CA . GLU A 1 220 ? 14.951 15.010 -40.543 1.00 86.50 220 GLU A CA 1
ATOM 1732 C C . GLU A 1 220 ? 15.897 14.567 -39.406 1.00 86.50 220 GLU A C 1
ATOM 1734 O O . GLU A 1 220 ? 15.828 15.087 -38.292 1.00 86.50 220 GLU A O 1
ATOM 1739 N N . LEU A 1 221 ? 16.744 13.563 -39.653 1.00 87.06 221 LEU A N 1
ATOM 1740 C CA . LEU A 1 221 ? 17.738 13.057 -38.698 1.00 87.06 221 LEU A CA 1
ATOM 1741 C C . LEU A 1 221 ? 19.036 13.866 -38.748 1.00 87.06 221 LEU A C 1
ATOM 1743 O O . LEU A 1 221 ? 19.741 13.960 -37.751 1.00 87.06 221 LEU A O 1
ATOM 1747 N N . LEU A 1 222 ? 19.335 14.441 -39.912 1.00 87.94 222 LEU A N 1
ATOM 1748 C CA . LEU A 1 222 ? 20.436 15.369 -40.137 1.00 87.94 222 LEU A CA 1
ATOM 1749 C C . LEU A 1 222 ? 19.873 16.710 -40.634 1.00 87.94 222 LEU A C 1
ATOM 1751 O O . LEU A 1 222 ? 18.818 16.727 -41.275 1.00 87.94 222 LEU A O 1
ATOM 1755 N N . PRO A 1 223 ? 20.552 17.835 -40.362 1.00 83.88 223 PRO A N 1
ATOM 1756 C CA . PRO A 1 223 ? 20.166 19.131 -40.885 1.00 83.88 223 PRO A CA 1
ATOM 1757 C C . PRO A 1 223 ? 20.221 19.109 -42.413 1.00 83.88 223 PRO A C 1
ATOM 1759 O O . PRO A 1 223 ? 21.213 18.705 -43.029 1.00 83.88 223 PRO A O 1
ATOM 1762 N N . SER A 1 224 ? 19.118 19.546 -43.008 1.00 81.38 224 SER A N 1
ATOM 1763 C CA . SER A 1 224 ? 19.019 19.810 -44.436 1.00 81.38 224 SER A CA 1
ATOM 1764 C C . SER A 1 224 ? 19.384 21.273 -44.701 1.00 81.38 224 SER A C 1
ATOM 1766 O O . SER A 1 224 ? 19.037 22.128 -43.877 1.00 81.38 224 SER A O 1
ATOM 1768 N N . PRO A 1 225 ? 20.038 21.591 -45.833 1.00 80.38 225 PRO A N 1
ATOM 1769 C CA . PRO A 1 225 ? 20.131 22.970 -46.305 1.00 80.38 225 PRO A CA 1
ATOM 1770 C C . PRO A 1 225 ? 18.726 23.587 -46.400 1.00 80.38 225 PRO A C 1
ATOM 1772 O O . PRO A 1 225 ? 17.785 22.922 -46.838 1.00 80.38 225 PRO A O 1
ATOM 1775 N N . GLN A 1 226 ? 18.587 24.824 -45.916 1.00 77.62 226 GLN A N 1
ATOM 1776 C CA . GLN A 1 226 ? 17.293 25.507 -45.773 1.00 77.62 226 GLN A CA 1
ATOM 1777 C C . GLN A 1 226 ? 16.938 26.368 -46.996 1.00 77.62 226 GLN A C 1
ATOM 1779 O O . GLN A 1 226 ? 15.756 26.536 -47.278 1.00 77.62 226 GLN A O 1
ATOM 1784 N N . ASP A 1 227 ? 17.947 26.822 -47.749 1.00 82.25 227 ASP A N 1
ATOM 1785 C CA . ASP A 1 227 ? 17.809 27.746 -48.881 1.00 82.25 227 ASP A CA 1
ATOM 1786 C C . ASP A 1 227 ? 18.516 27.221 -50.146 1.00 82.25 227 ASP A C 1
ATOM 1788 O O . ASP A 1 227 ? 19.420 26.384 -50.065 1.00 82.25 227 ASP A O 1
ATOM 1792 N N . GLU A 1 228 ? 18.143 27.742 -51.323 1.00 75.56 228 GLU A N 1
ATOM 1793 C CA . GLU A 1 228 ? 18.706 27.331 -52.625 1.00 75.56 228 GLU A CA 1
ATOM 1794 C C . GLU A 1 228 ? 20.231 27.521 -52.710 1.00 75.56 228 GLU A C 1
ATOM 1796 O O . GLU A 1 228 ? 20.927 26.674 -53.268 1.00 75.56 228 GLU A O 1
ATOM 1801 N N . GLU A 1 229 ? 20.776 28.575 -52.094 1.00 76.75 229 GLU A N 1
ATOM 1802 C CA . GLU A 1 229 ? 22.227 28.809 -52.025 1.00 76.75 229 GLU A CA 1
ATOM 1803 C C . GLU A 1 229 ? 22.949 27.782 -51.139 1.00 76.75 229 GLU A C 1
ATOM 1805 O O . GLU A 1 229 ? 24.054 27.336 -51.460 1.00 76.75 229 GLU A O 1
ATOM 1810 N N . ALA A 1 230 ? 22.319 27.368 -50.036 1.00 76.38 230 ALA A N 1
ATOM 1811 C CA . ALA A 1 230 ? 22.858 26.340 -49.148 1.00 76.38 230 ALA A CA 1
ATOM 1812 C C . ALA A 1 230 ? 22.798 24.951 -49.799 1.00 76.38 230 ALA A C 1
ATOM 1814 O O . ALA A 1 230 ? 23.678 24.124 -49.569 1.00 76.38 230 ALA A O 1
ATOM 1815 N N . LEU A 1 231 ? 21.784 24.705 -50.634 1.00 76.62 231 LEU A N 1
ATOM 1816 C CA . LEU A 1 231 ? 21.653 23.479 -51.416 1.00 76.62 231 LEU A CA 1
ATOM 1817 C C . LEU A 1 231 ? 22.701 23.413 -52.538 1.00 76.62 231 LEU A C 1
ATOM 1819 O O . LEU A 1 231 ? 23.291 22.358 -52.753 1.00 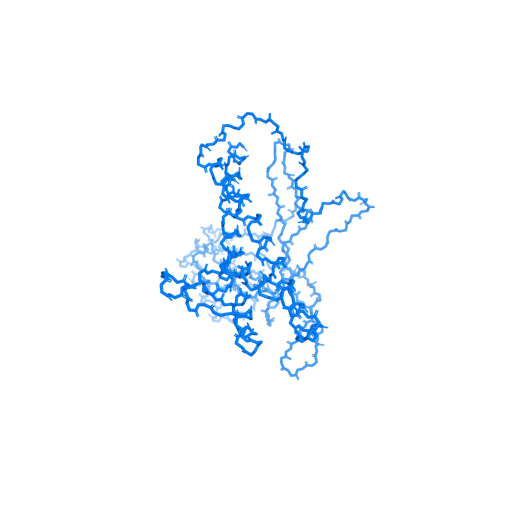76.62 231 LEU A O 1
ATOM 1823 N N . ALA A 1 232 ? 22.970 24.535 -53.214 1.00 76.44 232 ALA A N 1
ATOM 1824 C CA . ALA A 1 232 ? 23.960 24.615 -54.292 1.00 76.44 232 ALA A CA 1
ATOM 1825 C C . ALA A 1 232 ? 25.400 24.346 -53.815 1.00 76.44 232 ALA A C 1
ATOM 1827 O O . ALA A 1 232 ? 26.207 23.806 -54.568 1.00 76.44 232 ALA A O 1
ATOM 1828 N N . ASN A 1 233 ? 25.704 24.687 -52.560 1.00 77.62 233 ASN A N 1
ATOM 1829 C CA . ASN A 1 233 ? 27.013 24.472 -51.935 1.00 77.62 233 ASN A CA 1
ATOM 1830 C C . ASN A 1 233 ? 27.058 23.239 -51.021 1.00 77.62 233 ASN A C 1
ATOM 1832 O O . ASN A 1 233 ? 28.037 23.043 -50.299 1.00 77.62 233 ASN A O 1
ATOM 1836 N N . TRP A 1 234 ? 26.002 22.421 -51.010 1.00 77.12 234 TRP A N 1
ATOM 1837 C CA . TRP A 1 234 ? 25.921 21.285 -50.106 1.00 77.12 234 TRP A CA 1
ATOM 1838 C C . TRP A 1 234 ? 26.945 20.210 -50.479 1.00 77.12 234 TRP A C 1
ATOM 1840 O O . TRP A 1 234 ? 27.013 19.757 -51.623 1.00 77.12 234 TRP A O 1
ATOM 1850 N N . GLN A 1 235 ? 27.718 19.774 -49.488 1.00 78.44 235 GLN A N 1
ATOM 1851 C CA . GLN A 1 235 ? 28.612 18.630 -49.601 1.00 78.44 235 GLN A CA 1
ATOM 1852 C C . GLN A 1 235 ? 28.223 17.568 -48.570 1.00 78.44 235 GLN A C 1
ATOM 1854 O O . GLN A 1 235 ? 27.725 17.922 -47.495 1.00 78.44 235 GLN A O 1
ATOM 1859 N N . PRO A 1 236 ? 28.442 16.275 -48.875 1.00 80.00 236 PRO A N 1
ATOM 1860 C CA . PRO A 1 236 ? 28.325 15.223 -47.882 1.00 80.00 236 PRO A CA 1
ATOM 1861 C C . PRO A 1 236 ? 29.207 15.544 -46.677 1.00 80.00 236 PRO A C 1
ATOM 1863 O O . PRO A 1 236 ? 30.366 15.929 -46.827 1.00 80.00 236 PRO A O 1
ATOM 1866 N N . TRP A 1 237 ? 28.643 15.370 -45.492 1.00 84.12 237 TRP A N 1
ATOM 1867 C CA . TRP A 1 237 ? 29.337 15.562 -44.233 1.00 84.12 237 TRP A CA 1
ATOM 1868 C C . TRP A 1 237 ? 30.484 14.555 -44.099 1.00 84.12 237 TRP A C 1
ATOM 1870 O O . TRP A 1 237 ? 30.401 13.416 -44.586 1.00 84.12 237 TRP A O 1
ATOM 1880 N N . THR A 1 238 ? 31.549 14.972 -43.421 1.00 85.88 238 THR A N 1
ATOM 1881 C CA . THR A 1 238 ? 32.662 14.083 -43.074 1.00 85.88 238 THR A CA 1
ATOM 1882 C C . THR A 1 238 ? 32.280 13.154 -41.922 1.00 85.88 238 THR A C 1
ATOM 1884 O O . THR A 1 238 ? 31.319 13.399 -41.192 1.00 85.88 238 THR A O 1
ATOM 1887 N N . ASP A 1 239 ? 33.026 12.064 -41.747 1.00 84.56 239 ASP A N 1
ATOM 1888 C CA . ASP A 1 239 ? 32.731 11.081 -40.699 1.00 84.56 239 ASP A CA 1
ATOM 1889 C C . ASP A 1 239 ? 32.793 11.691 -39.289 1.00 84.56 239 ASP A C 1
ATOM 1891 O O . ASP A 1 239 ? 31.892 11.450 -38.482 1.00 84.56 239 ASP A O 1
ATOM 1895 N N . ASP A 1 240 ? 33.778 12.561 -39.049 1.00 84.81 240 ASP A N 1
ATOM 1896 C CA . ASP A 1 240 ? 33.970 13.275 -37.781 1.00 84.81 240 ASP A CA 1
ATOM 1897 C C . ASP A 1 240 ? 32.822 14.255 -37.473 1.00 84.81 240 ASP A C 1
ATOM 1899 O O . ASP A 1 240 ? 32.498 14.509 -36.312 1.00 84.81 240 ASP A O 1
ATOM 1903 N N . GLU A 1 241 ? 32.177 14.801 -38.508 1.00 86.00 241 GLU A N 1
ATOM 1904 C CA . GLU A 1 241 ? 31.027 15.699 -38.368 1.00 86.00 241 GLU A CA 1
ATOM 1905 C C . GLU A 1 241 ? 29.723 14.920 -38.145 1.00 86.00 241 GLU A C 1
ATOM 1907 O O . GLU A 1 241 ? 28.887 15.325 -37.338 1.00 86.00 241 GLU A O 1
ATOM 1912 N N . ILE A 1 242 ? 29.543 13.780 -38.820 1.00 87.56 242 ILE A N 1
ATOM 1913 C CA . ILE A 1 242 ? 28.302 12.990 -38.773 1.00 87.56 242 ILE A CA 1
ATOM 1914 C C . ILE A 1 242 ? 28.134 12.255 -37.453 1.00 87.56 242 ILE A C 1
ATOM 1916 O O . ILE A 1 242 ? 27.009 12.166 -36.951 1.00 87.56 242 ILE A O 1
ATOM 1920 N N . GLU A 1 243 ? 29.210 11.688 -36.908 1.00 87.44 243 GLU A N 1
ATOM 1921 C CA . GLU A 1 243 ? 29.154 10.888 -35.683 1.00 87.44 243 GLU A CA 1
ATOM 1922 C C . GLU A 1 243 ? 28.420 11.610 -34.534 1.00 87.44 243 GLU A C 1
ATOM 1924 O O . GLU A 1 243 ? 27.409 11.078 -34.050 1.00 87.44 243 GLU A O 1
ATOM 1929 N N . PRO A 1 244 ? 28.809 12.839 -34.128 1.00 87.31 244 PRO A N 1
ATOM 1930 C CA . PRO A 1 244 ? 28.113 13.549 -33.057 1.00 87.31 244 PRO A CA 1
ATOM 1931 C C . PRO A 1 244 ? 26.662 13.892 -33.422 1.00 87.31 244 PRO A C 1
ATOM 1933 O O . PRO A 1 244 ? 25.788 13.879 -32.551 1.00 87.31 244 PRO A O 1
ATOM 1936 N N . MET A 1 245 ? 26.371 14.142 -34.700 1.00 88.44 245 MET A N 1
ATOM 1937 C CA . MET A 1 245 ? 25.025 14.479 -35.173 1.00 88.44 245 MET A CA 1
ATOM 1938 C C . MET A 1 245 ? 24.078 13.274 -35.126 1.00 88.44 245 MET A C 1
ATOM 1940 O O . MET A 1 245 ? 22.927 13.415 -34.712 1.00 88.44 245 MET A O 1
ATOM 1944 N N . LEU A 1 246 ? 24.550 12.073 -35.474 1.00 87.38 246 LEU A N 1
ATOM 1945 C CA . LEU A 1 246 ? 23.766 10.838 -35.352 1.00 87.38 246 LEU A CA 1
ATOM 1946 C C . LEU A 1 246 ? 23.500 10.484 -33.888 1.00 87.38 246 LEU A C 1
ATOM 1948 O O . LEU A 1 246 ? 22.379 10.102 -33.542 1.00 87.38 246 LEU A O 1
ATOM 1952 N N . VAL A 1 247 ? 24.492 10.660 -33.010 1.00 86.38 247 VAL A N 1
ATOM 1953 C CA . VAL A 1 247 ? 24.313 10.491 -31.558 1.00 86.38 247 VAL A CA 1
ATOM 1954 C C . VAL A 1 247 ? 23.261 11.477 -31.040 1.00 86.38 247 VAL A C 1
ATOM 1956 O O . VAL A 1 247 ? 22.339 11.091 -30.314 1.00 86.38 247 VAL A O 1
ATOM 1959 N N . GLN A 1 248 ? 23.323 12.738 -31.473 1.00 85.94 248 GLN A N 1
ATOM 1960 C CA . GLN A 1 248 ? 22.328 13.750 -31.126 1.00 85.94 248 GLN A CA 1
ATOM 1961 C C . GLN A 1 248 ? 20.931 13.402 -31.668 1.00 85.94 248 GLN A C 1
ATOM 1963 O O . GLN A 1 248 ? 19.940 13.566 -30.954 1.00 85.94 248 GLN A O 1
ATOM 1968 N N . ALA A 1 249 ? 20.826 12.865 -32.883 1.00 85.19 249 ALA A N 1
ATOM 1969 C CA . ALA A 1 249 ? 19.557 12.447 -33.479 1.00 85.19 249 ALA A CA 1
ATOM 1970 C C . ALA A 1 249 ? 18.885 11.289 -32.715 1.00 85.19 249 ALA A C 1
ATOM 1972 O O . ALA A 1 249 ? 17.655 11.183 -32.709 1.00 85.19 249 ALA A O 1
ATOM 1973 N N . VAL A 1 250 ? 19.667 10.447 -32.030 1.00 85.12 250 VAL A N 1
ATOM 1974 C CA . VAL A 1 250 ? 19.153 9.373 -31.167 1.00 85.12 250 VAL A CA 1
ATOM 1975 C C . VAL A 1 250 ? 18.723 9.909 -29.799 1.00 85.12 250 VAL A C 1
ATOM 1977 O O . VAL A 1 250 ? 17.615 9.604 -29.355 1.00 85.12 250 VAL A O 1
ATOM 1980 N N . PHE A 1 251 ? 19.576 10.698 -29.133 1.00 81.56 251 PHE A N 1
ATOM 1981 C CA . PHE A 1 251 ? 19.446 10.979 -27.693 1.00 81.56 251 PHE A CA 1
ATOM 1982 C C . PHE A 1 251 ? 18.977 12.391 -27.323 1.00 81.56 251 PHE A C 1
ATOM 1984 O O . PHE A 1 251 ? 18.586 12.614 -26.177 1.00 81.56 251 PHE A O 1
ATOM 1991 N N . SER A 1 252 ? 19.032 13.364 -28.233 1.00 79.31 252 SER A N 1
ATOM 1992 C CA . SER A 1 252 ? 18.699 14.750 -27.881 1.00 79.31 252 SER A CA 1
ATOM 1993 C C . SER A 1 252 ? 17.210 14.942 -27.591 1.00 79.31 252 SER A C 1
ATOM 1995 O O . SER A 1 252 ? 16.357 14.219 -28.097 1.00 79.31 252 SER A O 1
ATOM 1997 N N . GLN A 1 253 ? 16.881 15.974 -26.812 1.00 71.12 253 GLN A N 1
ATOM 1998 C CA . GLN A 1 253 ? 15.497 16.423 -26.595 1.00 71.12 253 GLN A CA 1
ATOM 1999 C C . GLN A 1 253 ? 15.035 17.449 -27.647 1.00 71.12 253 GLN A C 1
ATOM 2001 O O . GLN A 1 253 ? 14.048 18.153 -27.449 1.00 71.12 253 GLN A O 1
ATOM 2006 N N . GLN A 1 254 ? 15.760 17.576 -28.762 1.00 71.50 254 GLN A N 1
ATOM 2007 C CA . GLN A 1 254 ? 15.356 18.456 -29.856 1.00 71.50 254 GLN A CA 1
ATOM 2008 C C . GLN A 1 254 ? 14.123 17.889 -30.576 1.00 71.50 254 GLN A C 1
ATOM 2010 O O . GLN A 1 254 ? 13.847 16.687 -30.530 1.00 71.50 254 GLN A O 1
ATOM 2015 N N . SER A 1 255 ? 13.362 18.765 -31.234 1.00 61.66 255 SER A N 1
ATOM 2016 C CA . SER A 1 255 ? 12.049 18.459 -31.818 1.00 61.66 255 SER A CA 1
ATOM 2017 C C . SER A 1 255 ? 12.063 17.357 -32.885 1.00 61.66 255 SER A C 1
ATOM 2019 O O . SER A 1 255 ? 11.036 16.711 -33.086 1.00 61.66 255 SER A O 1
ATOM 2021 N N . SER A 1 256 ? 13.200 17.111 -33.540 1.00 69.12 256 SER A N 1
ATOM 2022 C CA . SER A 1 256 ? 13.345 16.134 -34.627 1.00 69.12 256 SER A CA 1
ATOM 2023 C C . SER A 1 256 ? 13.968 14.795 -34.213 1.00 69.12 256 SER A C 1
ATOM 2025 O O . SER A 1 256 ? 14.021 13.877 -35.037 1.00 69.12 256 SER A O 1
ATOM 2027 N N . SER A 1 257 ? 14.410 14.645 -32.959 1.00 82.19 257 SER A N 1
ATOM 2028 C CA . SER A 1 257 ? 15.108 13.435 -32.514 1.00 82.19 257 SER A CA 1
ATOM 2029 C C . SER A 1 257 ? 14.189 12.211 -32.451 1.00 82.19 257 SER A C 1
ATOM 2031 O O . SER A 1 257 ? 12.960 12.312 -32.309 1.00 82.19 257 SER A O 1
ATOM 2033 N N . LEU A 1 258 ? 14.791 11.020 -32.520 1.00 83.00 258 LEU A N 1
ATOM 2034 C CA . LEU A 1 258 ? 14.067 9.762 -32.364 1.00 83.00 258 LEU A CA 1
ATOM 2035 C C . LEU A 1 258 ? 13.448 9.651 -30.964 1.00 83.00 258 LEU A C 1
ATOM 2037 O O . LEU A 1 258 ? 12.288 9.257 -30.852 1.00 83.00 258 LEU A O 1
ATOM 2041 N N . ALA A 1 259 ? 14.178 10.046 -29.915 1.00 83.50 259 ALA A N 1
ATOM 2042 C CA . ALA A 1 259 ? 13.679 10.044 -28.539 1.00 83.50 259 ALA A CA 1
ATOM 2043 C C . ALA A 1 259 ? 12.406 10.895 -28.386 1.00 83.50 259 ALA A C 1
ATOM 2045 O O . ALA A 1 259 ? 11.387 10.402 -27.893 1.00 83.50 259 ALA A O 1
ATOM 2046 N N . THR A 1 260 ? 12.421 12.133 -28.891 1.00 82.38 260 THR A N 1
ATOM 2047 C CA . THR A 1 260 ? 11.261 13.035 -28.854 1.00 82.38 260 THR A CA 1
ATOM 2048 C C . THR A 1 260 ? 10.101 12.479 -29.678 1.00 82.38 260 THR A C 1
ATOM 2050 O O . THR A 1 260 ? 8.955 12.475 -29.225 1.00 82.38 260 THR A O 1
ATOM 2053 N N . SER A 1 261 ? 10.385 11.939 -30.866 1.00 82.44 261 SER A N 1
ATOM 2054 C CA . SER A 1 261 ? 9.364 11.372 -31.755 1.00 82.44 261 SER A CA 1
ATOM 2055 C C . SER A 1 261 ? 8.679 10.137 -31.150 1.00 82.44 261 SER A C 1
ATOM 2057 O O . SER A 1 261 ? 7.467 9.953 -31.294 1.00 82.44 261 SER A O 1
ATOM 2059 N N . VAL A 1 262 ? 9.433 9.296 -30.435 1.00 84.12 262 VAL A N 1
ATOM 2060 C CA . VAL A 1 262 ? 8.907 8.136 -29.698 1.00 84.12 262 VAL A CA 1
ATOM 2061 C C . VAL A 1 262 ? 8.080 8.586 -28.495 1.00 84.12 262 VAL A C 1
ATOM 2063 O O . VAL A 1 262 ? 6.978 8.075 -28.291 1.00 84.12 262 VAL A O 1
ATOM 2066 N N . GLN A 1 263 ? 8.545 9.577 -27.733 1.00 84.69 263 GLN A N 1
ATOM 2067 C CA . GLN A 1 263 ? 7.795 10.131 -26.603 1.00 84.69 263 GLN A CA 1
ATOM 2068 C C . GLN A 1 263 ? 6.460 10.749 -27.049 1.00 84.69 263 GLN A C 1
ATOM 2070 O O . GLN A 1 263 ? 5.422 10.496 -26.435 1.00 84.69 263 GLN A O 1
ATOM 2075 N N . GLN A 1 264 ? 6.455 11.496 -28.157 1.00 82.25 264 GLN A N 1
ATOM 2076 C CA . GLN A 1 264 ? 5.230 12.031 -28.755 1.00 82.25 264 GLN A CA 1
ATOM 2077 C C . GLN A 1 264 ? 4.278 10.911 -29.189 1.00 82.25 264 GLN A C 1
ATOM 2079 O O . GLN A 1 264 ? 3.077 10.991 -28.923 1.00 82.25 264 GLN A O 1
ATOM 2084 N N . LEU A 1 265 ? 4.798 9.840 -29.797 1.00 86.06 265 LEU A N 1
ATOM 2085 C CA . LEU A 1 265 ? 3.995 8.678 -30.178 1.00 86.06 265 LEU A CA 1
ATOM 2086 C C . LEU A 1 265 ? 3.348 8.005 -28.958 1.00 86.06 265 LEU A C 1
ATOM 2088 O O . LEU A 1 265 ? 2.165 7.664 -29.007 1.00 86.06 265 LEU A O 1
ATOM 2092 N N . PHE A 1 266 ? 4.087 7.860 -27.854 1.00 84.88 266 PHE A N 1
ATOM 2093 C CA . PHE A 1 266 ? 3.551 7.337 -26.594 1.00 84.88 266 PHE A CA 1
ATOM 2094 C C . PHE A 1 266 ? 2.449 8.226 -26.019 1.00 84.88 266 PHE A C 1
ATOM 2096 O O . PHE A 1 266 ? 1.410 7.708 -25.608 1.00 84.88 266 PHE A O 1
ATOM 2103 N N . GLN A 1 267 ? 2.628 9.548 -26.039 1.00 82.81 267 GLN A N 1
ATOM 2104 C CA . GLN A 1 267 ? 1.610 10.481 -25.557 1.00 82.81 267 GLN A CA 1
ATOM 2105 C C . GLN A 1 267 ? 0.322 10.398 -26.391 1.00 82.81 267 GLN A C 1
ATOM 2107 O O . GLN A 1 267 ? -0.781 10.373 -25.841 1.00 82.81 267 GLN A O 1
ATOM 2112 N N . GLN A 1 268 ? 0.450 10.294 -27.719 1.00 81.50 268 GLN A N 1
ATOM 2113 C CA . GLN A 1 268 ? -0.692 10.106 -28.619 1.00 81.50 268 GLN A CA 1
ATOM 2114 C C . GLN A 1 268 ? -1.383 8.756 -28.383 1.00 81.50 268 GLN A C 1
ATOM 2116 O O . GLN A 1 268 ? -2.609 8.708 -28.284 1.00 81.50 268 GLN A O 1
ATOM 2121 N N . ALA A 1 269 ? -0.615 7.675 -28.209 1.00 83.38 269 ALA A N 1
ATOM 2122 C CA . ALA A 1 269 ? -1.147 6.351 -27.882 1.00 83.38 269 ALA A CA 1
ATOM 2123 C C . ALA A 1 269 ? -1.913 6.350 -26.552 1.00 83.38 269 ALA A C 1
ATOM 2125 O O . ALA A 1 269 ? -2.983 5.749 -26.453 1.00 83.38 269 ALA A O 1
ATOM 2126 N N . PHE A 1 270 ? -1.379 7.033 -25.538 1.00 81.56 270 PHE A N 1
ATOM 2127 C CA . PHE A 1 270 ? -2.004 7.153 -24.225 1.00 81.56 270 PHE A CA 1
ATOM 2128 C C . PHE A 1 270 ? -3.344 7.891 -24.315 1.00 81.56 270 PHE A C 1
ATOM 2130 O O . PHE A 1 270 ? -4.365 7.358 -23.889 1.00 81.56 270 PHE A O 1
ATOM 2137 N N . ASN A 1 271 ? -3.374 9.057 -24.965 1.00 78.19 271 ASN A N 1
ATOM 2138 C CA . ASN A 1 271 ? -4.604 9.832 -25.163 1.00 78.19 271 ASN A CA 1
ATOM 2139 C C . ASN A 1 271 ? -5.672 9.053 -25.946 1.00 78.19 271 ASN A C 1
ATOM 2141 O O . ASN A 1 271 ? -6.869 9.159 -25.671 1.00 78.19 271 ASN A O 1
ATOM 2145 N N . LEU A 1 272 ? -5.243 8.272 -26.937 1.00 80.00 272 LEU A N 1
ATOM 2146 C CA . LEU A 1 272 ? -6.116 7.434 -27.749 1.00 80.00 272 LEU A CA 1
ATOM 2147 C C . LEU A 1 272 ? -6.686 6.270 -26.928 1.00 80.00 272 LEU A C 1
ATOM 2149 O O . LEU A 1 272 ? -7.886 6.006 -26.990 1.00 80.00 272 LEU A O 1
ATOM 2153 N N . ARG A 1 273 ? -5.851 5.632 -26.100 1.00 79.19 273 ARG A N 1
ATOM 2154 C CA . ARG A 1 273 ? -6.260 4.580 -25.164 1.00 79.19 273 ARG A CA 1
ATOM 2155 C C . ARG A 1 273 ? -7.281 5.087 -24.152 1.00 79.19 273 ARG A C 1
ATOM 2157 O O . ARG A 1 273 ? -8.317 4.448 -24.013 1.00 79.19 273 ARG A O 1
ATOM 2164 N N . GLU A 1 274 ? -7.015 6.204 -23.476 1.00 74.31 274 GLU A N 1
ATOM 2165 C CA . GLU A 1 274 ? -7.940 6.768 -22.480 1.00 74.31 274 GLU A CA 1
ATOM 2166 C C . GLU A 1 274 ? -9.315 7.046 -23.102 1.00 74.31 274 GLU A C 1
ATOM 2168 O O . GLU A 1 274 ? -10.340 6.673 -22.539 1.00 74.31 274 GLU A O 1
ATOM 2173 N N . ARG A 1 275 ? -9.346 7.591 -24.326 1.00 70.56 275 ARG A N 1
ATOM 2174 C CA . ARG A 1 275 ? -10.603 7.862 -25.041 1.00 70.56 275 ARG A CA 1
ATOM 2175 C C . ARG A 1 275 ? -11.360 6.599 -25.447 1.00 70.56 275 ARG A C 1
ATOM 2177 O O . ARG A 1 275 ? -12.584 6.564 -25.326 1.00 70.56 275 ARG A O 1
ATOM 2184 N N . ILE A 1 276 ? -10.659 5.563 -25.908 1.00 69.44 276 ILE A N 1
ATOM 2185 C CA . ILE A 1 276 ? -11.280 4.263 -26.207 1.00 69.44 276 ILE A CA 1
ATOM 2186 C C . ILE A 1 276 ? -11.838 3.638 -24.923 1.00 69.44 276 ILE A C 1
ATOM 2188 O O . ILE A 1 276 ? -12.979 3.182 -24.921 1.00 69.44 276 ILE A O 1
ATOM 2192 N N . LEU A 1 277 ? -11.079 3.684 -23.824 1.00 61.97 277 LEU A N 1
ATOM 2193 C CA . LEU A 1 277 ? -11.501 3.138 -22.535 1.00 61.97 277 LEU A CA 1
ATOM 2194 C C . LEU A 1 277 ? -12.733 3.855 -21.969 1.00 61.97 277 LEU A C 1
ATOM 2196 O O . LEU A 1 277 ? -13.638 3.186 -21.474 1.00 61.97 277 LEU A O 1
ATOM 2200 N N . THR A 1 278 ? -12.824 5.185 -22.101 1.00 59.75 278 THR A N 1
ATOM 2201 C CA . THR A 1 278 ? -14.017 5.944 -21.678 1.00 59.75 278 THR A CA 1
ATOM 2202 C C . THR A 1 278 ? -15.278 5.583 -22.460 1.00 59.75 278 THR A C 1
ATOM 2204 O O . THR A 1 278 ? -16.371 5.669 -21.913 1.00 59.75 278 THR A O 1
ATOM 2207 N N . ILE A 1 279 ? -15.149 5.146 -23.715 1.00 56.59 279 ILE A N 1
ATOM 2208 C CA . ILE A 1 279 ? -16.298 4.713 -24.524 1.00 56.59 279 ILE A CA 1
ATOM 2209 C C . ILE A 1 279 ? -16.753 3.312 -24.109 1.00 56.59 279 ILE A C 1
ATOM 2211 O O . ILE A 1 279 ? -17.949 3.043 -24.076 1.00 56.59 279 ILE A O 1
ATOM 2215 N N . THR A 1 280 ? -15.819 2.438 -23.733 1.00 52.88 280 THR A N 1
ATOM 2216 C CA . THR A 1 280 ? -16.133 1.083 -23.253 1.00 52.88 280 THR A CA 1
ATOM 2217 C C . THR A 1 280 ? -16.554 1.022 -21.780 1.00 52.88 280 THR A C 1
ATOM 2219 O O . THR A 1 280 ? -17.161 0.040 -21.377 1.00 52.88 280 THR A O 1
ATOM 2222 N N . GLY A 1 281 ? -16.243 2.043 -20.972 1.00 43.22 281 GLY A N 1
ATOM 2223 C CA . GLY A 1 281 ? -16.524 2.092 -19.528 1.00 43.22 281 GLY A CA 1
ATOM 2224 C C . GLY A 1 281 ? -17.829 2.791 -19.127 1.00 43.22 281 GLY A C 1
ATOM 2225 O O . GLY A 1 281 ? -18.048 3.014 -17.942 1.00 43.22 281 GLY A O 1
ATOM 2226 N N . ALA A 1 282 ? -18.683 3.169 -20.084 1.00 36.72 282 ALA A N 1
ATOM 2227 C CA . ALA A 1 282 ? -19.970 3.825 -19.828 1.00 36.72 282 ALA A CA 1
ATOM 2228 C C . ALA A 1 282 ? -21.148 2.841 -19.633 1.00 36.72 282 ALA A C 1
ATOM 2230 O O . ALA A 1 282 ? -22.300 3.209 -19.875 1.00 36.72 282 ALA A O 1
ATOM 2231 N N . ARG A 1 283 ? -20.882 1.600 -19.210 1.00 33.44 283 ARG A N 1
ATOM 2232 C CA . ARG A 1 283 ? -21.904 0.624 -18.804 1.00 33.44 283 ARG A CA 1
ATOM 2233 C C . ARG A 1 283 ? -21.464 -0.150 -17.573 1.00 33.44 283 ARG A C 1
ATOM 2235 O O . ARG A 1 283 ? -20.321 -0.652 -17.587 1.00 33.44 283 ARG A O 1
#

InterPro domains:
  IPR007296 Rv2567-like, DUF403 [PF04168] (165-276)
  IPR025841 Circularly permuted ATP-grasp type 2 [PF14403] (1-116)
  IPR051680 ATP-dependent Glutamate--Cysteine Ligase Type 2 [PTHR34595] (1-276)